Protein AF-0000000071056595 (afdb_homodimer)

Nearest PDB structures (foldseek):
  1dkg-assembly1_A  TM=8.509E-01  e=8.293E-10  Escherichia coli
  1dkg-assembly1_B  TM=6.984E-01  e=3.468E-10  Escherichia coli
  3a6m-assembly1_B  TM=5.299E-01  e=4.338E-08  Thermus thermophilus HB8
  6xky-assembly1_A  TM=9.061E-01  e=3.633E+00  Caulobacter vibrioides NA1000
  1dkg-assembly1_A  TM=8.505E-01  e=7.200E-10  Escherichia coli

InterPro domains:
  IPR000740 GrpE nucleotide exchange factor [MF_01151] (3-174)
  IPR000740 GrpE nucleotide exchange factor [PF01025] (18-172)
  IPR000740 GrpE nucleotide exchange factor [PR00773] (48-64)
  IPR000740 GrpE nucleotide exchange factor [PR00773] (76-91)
  IPR000740 GrpE nucleotide exchange factor [PR00773] (125-140)
  IPR000740 GrpE nucleotide exchange factor [PR00773] (153-172)
  IPR000740 GrpE nucleotide exchange factor [PS01071] (128-172)
  IPR000740 GrpE nucleotide exchange factor [PTHR21237] (12-172)
  IPR000740 GrpE nucleotide exchange factor [cd00446] (41-172)
  IPR009012 GrpE nucleotide exchange factor, head [G3DSA:2.30.22.10] (118-173)
  IPR009012 GrpE nucleotide exchange factor, head [SSF51064] (126-173)
  IPR013805 GrpE nucleotide exchange factor, coiled-coil [G3DSA:3.90.20.20] (3-117)
  IPR013805 GrpE nucleotide exchange factor, coiled-coil [SSF58014] (31-119)

Solvent-accessible surface area (backbone atoms only — not comparable to full-atom values): 19774 Å² total; per-residue (Å²): 131,88,75,85,82,80,80,76,79,80,78,80,78,77,78,78,76,74,76,74,76,74,71,72,72,67,70,74,76,73,48,73,49,54,53,28,43,49,49,19,50,52,24,40,51,50,24,54,49,37,49,50,50,37,53,49,50,51,52,51,44,51,51,50,50,52,52,49,62,70,52,24,43,52,67,50,47,64,46,37,46,61,35,54,51,50,50,53,53,57,68,68,49,83,87,62,53,69,69,55,48,52,52,54,48,51,38,49,50,41,43,50,48,31,40,41,76,66,44,32,41,73,54,81,68,74,56,67,40,81,88,50,34,40,75,79,44,76,39,78,44,49,98,90,37,54,66,49,26,53,74,43,78,81,36,86,15,34,25,45,77,91,41,78,74,40,56,18,33,27,29,28,20,76,137,83,80,79,80,77,80,78,78,78,76,79,77,78,76,75,76,72,77,74,74,74,72,71,71,67,69,73,75,72,48,73,48,54,54,29,44,51,50,20,51,50,24,41,51,51,24,55,49,38,48,52,50,34,52,49,51,51,52,51,44,52,52,50,51,52,52,50,62,68,52,25,42,50,67,49,48,64,47,38,48,61,34,55,52,51,50,55,54,56,69,67,49,85,87,63,51,69,70,56,49,51,52,52,50,52,38,50,51,40,46,51,49,31,38,41,76,66,44,31,42,72,53,82,69,74,55,67,39,82,88,49,35,41,78,79,44,77,40,81,44,48,98,89,37,54,65,48,27,54,74,44,76,81,36,86,14,34,25,46,77,90,43,77,74,39,55,17,34,27,27,27,20,74

Organism: NCBI:txid439219

Radius of gyration: 43.9 Å; Cα contacts (8 Å, |Δi|>4): 407; chains: 2; bounding box: 127×115×110 Å

Foldseek 3Di:
DDDDPPPPPPPPPPPPPPPPPPPPPVPPDQDPVRVVVVVVVVVVVVVVVVVVVVVVVVVVVVVVVVVCQLCVCLVVVLVCQVVLLVLVVVLVDPPDDPVVNVVSVVVSVVVQVVCVVSQKDWDDQQFADPVQEDEPEEDEADPVADFRHFPAWNGIWMARVPGTSGHTYTYTYD/DPPPPPPPPPPPPPPPPPPPPPPPPVPPPDDPVRVVVVVVVVVVVVVVVVVVVVVVVVVVVVVVVVVCQLCVCLVVVLVCQVVLLVLVVVLVDPPDDPVVNVVSVVVSVVVQVVCVVSQKDWDDQQFADPVAEDEPEEDEADPVADFRHFPAWNGIWMARVPGTSGHTYTYTYD

pLDDT: mean 84.03, std 21.4, range [24.47, 98.62]

Sequence (348 aa):
MSEDIKNEEVVEEVEVTEEAVEETSETPEKSDLDLANERAEEFENKYLRAHAEMQNIQRRANEERQTLQRYRSQDLAKKILPSLDNLERALAVEGLTDDVKKGIEMVQESLIQALKEEGIEEVPVENFDHNLHMAVQTLPADDEHPADSIAQVFQKGYKLHERLLRPAMVVVYNMSEDIKNEEVVEEVEVTEEAVEETSETPEKSDLDLANERAEEFENKYLRAHAEMQNIQRRANEERQTLQRYRSQDLAKKILPSLDNLERALAVEGLTDDVKKGIEMVQESLIQALKEEGIEEVPVENFDHNLHMAVQTLPADDEHPADSIAQVFQKGYKLHERLLRPAMVVVYN

Structure (mmCIF, N/CA/C/O backbone):
data_AF-0000000071056595-model_v1
#
loop_
_entity.id
_entity.type
_entity.pdbx_description
1 polymer 'Protein GrpE'
#
loop_
_atom_site.group_PDB
_atom_site.id
_atom_site.type_symbol
_atom_site.label_atom_id
_atom_site.label_alt_id
_atom_site.label_comp_id
_atom_site.label_asym_id
_atom_site.label_entity_id
_atom_site.label_seq_id
_atom_site.pdbx_PDB_ins_code
_atom_site.Cartn_x
_atom_site.Cartn_y
_atom_site.Cartn_z
_atom_site.occupancy
_atom_site.B_iso_or_equiv
_atom_site.auth_seq_id
_atom_site.auth_comp_id
_atom_site.auth_asym_id
_atom_site.auth_atom_id
_atom_site.pdbx_PDB_model_num
ATOM 1 N N . MET A 1 1 ? 58.312 37.031 86.188 1 24.47 1 MET A N 1
ATOM 2 C CA . MET A 1 1 ? 57.719 38.312 86.625 1 24.47 1 MET A CA 1
ATOM 3 C C . MET A 1 1 ? 56.938 38.969 85.5 1 24.47 1 MET A C 1
ATOM 5 O O . MET A 1 1 ? 57.031 38.531 84.312 1 24.47 1 MET A O 1
ATOM 9 N N . SER A 1 2 ? 57.156 40.25 85.188 1 30.28 2 SER A N 1
ATOM 10 C CA . SER A 1 2 ? 56.219 41.344 85 1 30.28 2 SER A CA 1
ATOM 11 C C . SER A 1 2 ? 55.812 41.5 83.5 1 30.28 2 SER A C 1
ATOM 13 O O . SER A 1 2 ? 56.438 42.312 82.812 1 30.28 2 SER A O 1
ATOM 15 N N . GLU A 1 3 ? 55.719 40.438 82.688 1 33.09 3 GLU A N 1
ATOM 16 C CA . GLU A 1 3 ? 55.594 40.75 81.25 1 33.09 3 GLU A CA 1
ATOM 17 C C . GLU A 1 3 ? 54.469 41.75 81 1 33.09 3 GLU A C 1
ATOM 19 O O . GLU A 1 3 ? 53.594 41.938 81.875 1 33.09 3 GLU A O 1
ATOM 24 N N . ASP A 1 4 ? 54.25 42.219 79.688 1 32.5 4 ASP A N 1
ATOM 25 C CA . ASP A 1 4 ? 53.781 43.25 78.812 1 32.5 4 ASP A CA 1
ATOM 26 C C . ASP A 1 4 ? 52.281 43.281 78.75 1 32.5 4 ASP A C 1
ATOM 28 O O . ASP A 1 4 ? 51.625 42.312 78.375 1 32.5 4 ASP A O 1
ATOM 32 N N . ILE A 1 5 ? 51.594 44.188 79.625 1 33.72 5 ILE A N 1
ATOM 33 C CA . ILE A 1 5 ? 50.188 44.469 79.75 1 33.72 5 ILE A CA 1
ATOM 34 C C . ILE A 1 5 ? 49.594 44.969 78.438 1 33.72 5 ILE A C 1
ATOM 36 O O . ILE A 1 5 ? 50.062 46 77.938 1 33.72 5 ILE A O 1
ATOM 40 N N . LYS A 1 6 ? 48.906 44.125 77.625 1 33.72 6 LYS A N 1
ATOM 41 C CA . LYS A 1 6 ? 48.156 44.25 76.375 1 33.72 6 LYS A CA 1
ATOM 42 C C . LYS A 1 6 ? 47.031 45.281 76.562 1 33.72 6 LYS A C 1
ATOM 44 O O . LYS A 1 6 ? 46.094 45.094 77.312 1 33.72 6 LYS A O 1
ATOM 49 N N . ASN A 1 7 ? 47.438 46.656 76.5 1 28.94 7 ASN A N 1
ATOM 50 C CA . ASN A 1 7 ? 46.406 47.688 76.625 1 28.94 7 ASN A CA 1
ATOM 51 C C . ASN A 1 7 ? 45.281 47.469 75.625 1 28.94 7 ASN A C 1
ATOM 53 O O . ASN A 1 7 ? 45.562 47.438 74.438 1 28.94 7 ASN A O 1
ATOM 57 N N . GLU A 1 8 ? 44.062 47.062 75.938 1 30.12 8 GLU A N 1
ATOM 58 C CA . GLU A 1 8 ? 42.75 46.75 75.375 1 30.12 8 GLU A CA 1
ATOM 59 C C . GLU A 1 8 ? 42.062 48.031 74.875 1 30.12 8 GLU A C 1
ATOM 61 O O . GLU A 1 8 ? 41.406 48.719 75.625 1 30.12 8 GLU A O 1
ATOM 66 N N . GLU A 1 9 ? 42.75 48.969 74.188 1 31.16 9 GLU A N 1
ATOM 67 C CA . GLU A 1 9 ? 41.938 50.156 73.938 1 31.16 9 GLU A CA 1
ATOM 68 C C . GLU A 1 9 ? 40.688 49.781 73.125 1 31.16 9 GLU A C 1
ATOM 70 O O . GLU A 1 9 ? 40.75 49.094 72.125 1 31.16 9 GLU A O 1
ATOM 75 N N . VAL A 1 10 ? 39.406 49.969 73.688 1 32.75 10 VAL A N 1
ATOM 76 C CA . VAL A 1 10 ? 38 49.844 73.312 1 32.75 10 VAL A CA 1
ATOM 77 C C . VAL A 1 10 ? 37.656 50.938 72.312 1 32.75 10 VAL A C 1
ATOM 79 O O . VAL A 1 10 ? 37.688 52.125 72.625 1 32.75 10 VAL A O 1
ATOM 82 N N . VAL A 1 11 ? 38.219 51 71.062 1 32.81 11 VAL A N 1
ATOM 83 C CA . VAL A 1 11 ? 37.75 51.969 70.062 1 32.81 11 VAL A CA 1
ATOM 84 C C . VAL A 1 11 ? 36.25 51.812 69.875 1 32.81 11 VAL A C 1
ATOM 86 O O . VAL A 1 11 ? 35.75 50.719 69.625 1 32.81 11 VAL A O 1
ATOM 89 N N . GLU A 1 12 ? 35.375 52.688 70.5 1 31.75 12 GLU A N 1
ATOM 90 C CA . GLU A 1 12 ? 33.938 52.906 70.312 1 31.75 12 GLU A CA 1
ATOM 91 C C . GLU A 1 12 ? 33.562 53.125 68.875 1 31.75 12 GLU A C 1
ATOM 93 O O . GLU A 1 12 ? 34.062 54.031 68.188 1 31.75 12 GLU A O 1
ATOM 98 N N . GLU A 1 13 ? 33.219 52.094 68.062 1 32.25 13 GLU A N 1
ATOM 99 C CA . GLU A 1 13 ? 32.688 52.094 66.688 1 32.25 13 GLU A CA 1
ATOM 100 C C . GLU A 1 13 ? 31.438 52.969 66.625 1 32.25 13 GLU A C 1
ATOM 102 O O . GLU A 1 13 ? 30.438 52.688 67.312 1 32.25 13 GLU A O 1
ATOM 107 N N . VAL A 1 14 ? 31.547 54.312 66.5 1 33.62 14 VAL A N 1
ATOM 108 C CA . VAL A 1 14 ? 30.422 55.188 66.188 1 33.62 14 VAL A CA 1
ATOM 109 C C . VAL A 1 14 ? 29.656 54.656 65 1 33.62 14 VAL A C 1
ATOM 111 O O . VAL A 1 14 ? 30.234 54.406 63.969 1 33.62 14 VAL A O 1
ATOM 114 N N . GLU A 1 15 ? 28.578 53.938 65.188 1 35.06 15 GLU A N 1
ATOM 115 C CA . GLU A 1 15 ? 27.578 53.469 64.188 1 35.06 15 GLU A CA 1
ATOM 116 C C . GLU A 1 15 ? 26.922 54.625 63.469 1 35.06 15 GLU A C 1
ATOM 118 O O . GLU A 1 15 ? 26.25 55.438 64.062 1 35.06 15 GLU A O 1
ATOM 123 N N . VAL A 1 16 ? 27.594 55.312 62.5 1 36.38 16 VAL A N 1
ATOM 124 C CA . VAL A 1 16 ? 26.938 56.25 61.594 1 36.38 16 VAL A CA 1
ATOM 125 C C . VAL A 1 16 ? 25.688 55.594 61 1 36.38 16 VAL A C 1
ATOM 127 O O . VAL A 1 16 ? 25.734 54.5 60.469 1 36.38 16 VAL A O 1
ATOM 130 N N . THR A 1 17 ? 24.531 55.75 61.625 1 34.53 17 THR A N 1
ATOM 131 C CA . THR A 1 17 ? 23.219 55.438 61.062 1 34.53 17 THR A CA 1
ATOM 132 C C . THR A 1 17 ? 23 56.156 59.75 1 34.53 17 THR A C 1
ATOM 134 O O . THR A 1 17 ? 22.953 57.406 59.688 1 34.53 17 THR A O 1
ATOM 137 N N . GLU A 1 18 ? 23.625 55.75 58.656 1 35.84 18 GLU A N 1
ATOM 138 C CA . GLU A 1 18 ? 23.266 56.25 57.312 1 35.84 18 GLU A CA 1
ATOM 139 C C . GLU A 1 18 ? 21.75 56.219 57.125 1 35.84 18 GLU A C 1
ATOM 141 O O . GLU A 1 18 ? 21.141 55.156 57.219 1 35.84 18 GLU A O 1
ATOM 146 N N . GLU A 1 19 ? 21.016 57.25 57.5 1 38.94 19 GLU A N 1
ATOM 147 C CA . GLU A 1 19 ? 19.625 57.406 57.094 1 38.94 19 GLU A CA 1
ATOM 148 C C . GLU A 1 19 ? 19.453 57.156 55.594 1 38.94 19 GLU A C 1
ATOM 150 O O . GLU A 1 19 ? 20.031 57.906 54.781 1 38.94 19 GLU A O 1
ATOM 155 N N . ALA A 1 20 ? 19.344 55.938 55.125 1 42.41 20 ALA A N 1
ATOM 156 C CA . ALA A 1 20 ? 18.938 55.594 53.781 1 42.41 20 ALA A CA 1
ATOM 157 C C . ALA A 1 20 ? 17.672 56.344 53.344 1 42.41 20 ALA A C 1
ATOM 159 O O . ALA A 1 20 ? 16.641 56.25 54 1 42.41 20 ALA A O 1
ATOM 160 N N . VAL A 1 21 ? 17.797 57.562 52.906 1 39.5 21 VAL A N 1
ATOM 161 C CA . VAL A 1 21 ? 16.703 58.125 52.125 1 39.5 21 VAL A CA 1
ATOM 162 C C . VAL A 1 21 ? 16.188 57.094 51.125 1 39.5 21 VAL A C 1
ATOM 164 O O . VAL A 1 21 ? 16.969 56.594 50.281 1 39.5 21 VAL A O 1
ATOM 167 N N . GLU A 1 22 ? 15.336 56.188 51.469 1 39.31 22 GLU A N 1
ATOM 168 C CA . GLU A 1 22 ? 14.578 55.375 50.5 1 39.31 22 GLU A CA 1
ATOM 169 C C . GLU A 1 22 ? 14.016 56.25 49.375 1 39.31 22 GLU A C 1
ATOM 171 O O . GLU A 1 22 ? 13.148 57.062 49.594 1 39.31 22 GLU A O 1
ATOM 176 N N . GLU A 1 23 ? 14.805 56.844 48.531 1 41.34 23 GLU A N 1
ATOM 177 C CA . GLU A 1 23 ? 14.188 57.312 47.281 1 41.34 23 GLU A CA 1
ATOM 178 C C . GLU A 1 23 ? 13.188 56.281 46.75 1 41.34 23 GLU A C 1
ATOM 180 O O . GLU A 1 23 ? 13.555 55.156 46.469 1 41.34 23 GLU A O 1
ATOM 185 N N . THR A 1 24 ? 12.031 56.188 47.344 1 42.56 24 THR A N 1
ATOM 186 C CA . THR A 1 24 ? 10.938 55.5 46.688 1 42.56 24 THR A CA 1
ATOM 187 C C . THR A 1 24 ? 10.938 55.781 45.188 1 42.56 24 THR A C 1
ATOM 189 O O . THR A 1 24 ? 10.664 56.906 44.781 1 42.56 24 THR A O 1
ATOM 192 N N . SER A 1 25 ? 11.945 55.5 44.5 1 46.03 25 SER A N 1
ATOM 193 C CA . SER A 1 25 ? 11.766 55.469 43.031 1 46.03 25 SER A CA 1
ATOM 194 C C . SER A 1 25 ? 10.367 55 42.656 1 46.03 25 SER A C 1
ATOM 196 O O . SER A 1 25 ? 10 53.844 42.938 1 46.03 25 SER A O 1
ATOM 198 N N . GLU A 1 26 ? 9.328 55.75 42.906 1 47.19 26 GLU A N 1
ATOM 199 C CA . GLU A 1 26 ? 7.992 55.469 42.375 1 47.19 26 GLU A CA 1
ATOM 200 C C . GLU A 1 26 ? 8.07 54.844 41 1 47.19 26 GLU A C 1
ATOM 202 O O . GLU A 1 26 ? 8.656 55.406 40.062 1 47.19 26 GLU A O 1
ATOM 207 N N . THR A 1 27 ? 8.328 53.656 40.906 1 55.19 27 THR A N 1
ATOM 208 C CA . THR A 1 27 ? 8.07 53 39.625 1 55.19 27 THR A CA 1
ATOM 209 C C . THR A 1 27 ? 6.93 53.688 38.875 1 55.19 27 THR A C 1
ATOM 211 O O . THR A 1 27 ? 5.832 53.844 39.406 1 55.19 27 THR A O 1
ATOM 214 N N . PRO A 1 28 ? 7.164 54.656 38.156 1 59.31 28 PRO A N 1
ATOM 215 C CA . PRO A 1 28 ? 6.066 55.375 37.5 1 59.31 28 PRO A CA 1
ATOM 216 C C . PRO A 1 28 ? 4.887 54.469 37.156 1 59.31 28 PRO A C 1
ATOM 218 O O . PRO A 1 28 ? 5.074 53.375 36.656 1 59.31 28 PRO A O 1
ATOM 221 N N . GLU A 1 29 ? 3.803 54.469 37.844 1 71.75 29 GLU A N 1
ATOM 222 C CA . GLU A 1 29 ? 2.541 53.812 37.531 1 71.75 29 GLU A CA 1
ATOM 223 C C . GLU A 1 29 ? 2.205 53.875 36.062 1 71.75 29 GLU A C 1
ATOM 225 O O . GLU A 1 29 ? 2.24 54.938 35.438 1 71.75 29 GLU A O 1
ATOM 230 N N . LYS A 1 30 ? 2.354 52.938 35.281 1 81.75 30 LYS A N 1
ATOM 231 C CA . LYS A 1 30 ? 2.084 52.875 33.844 1 81.75 30 LYS A CA 1
ATOM 232 C C . LYS A 1 30 ? 0.714 53.469 33.531 1 81.75 30 LYS A C 1
ATOM 234 O O . LYS A 1 30 ? -0.264 53.219 34.219 1 81.75 30 LYS A O 1
ATOM 239 N N . SER A 1 31 ? 0.761 54.406 32.656 1 89.12 31 SER A N 1
ATOM 240 C CA . SER A 1 31 ? -0.479 55.031 32.219 1 89.12 31 SER A CA 1
ATOM 241 C C . SER A 1 31 ? -1.398 54.031 31.547 1 89.12 31 SER A C 1
ATOM 243 O O . SER A 1 31 ? -0.956 52.938 31.156 1 89.12 31 SER A O 1
ATOM 245 N N . ASP A 1 32 ? -2.656 54.25 31.562 1 88.94 32 ASP A N 1
ATOM 246 C CA . ASP A 1 32 ? -3.617 53.406 30.844 1 88.94 32 ASP A CA 1
ATOM 247 C C . ASP A 1 32 ? -3.191 53.219 29.391 1 88.94 32 ASP A C 1
ATOM 249 O O . ASP A 1 32 ? -3.391 52.125 28.828 1 88.94 32 ASP A O 1
ATOM 253 N N . LEU A 1 33 ? -2.562 54.219 28.828 1 90.62 33 LEU A N 1
ATOM 254 C CA . LEU A 1 33 ? -2.078 54.125 27.453 1 90.62 33 LEU A CA 1
ATOM 255 C C . LEU A 1 33 ? -0.92 53.156 27.344 1 90.62 33 LEU A C 1
ATOM 257 O O . LEU A 1 33 ? -0.855 52.375 26.391 1 90.62 33 LEU A O 1
ATOM 261 N N . ASP A 1 34 ? -0.037 53.188 28.281 1 91.19 34 ASP A N 1
ATOM 262 C CA . ASP A 1 34 ? 1.099 52.281 28.281 1 91.19 34 ASP A CA 1
ATOM 263 C C . ASP A 1 34 ? 0.632 50.812 28.406 1 91.19 34 ASP A C 1
ATOM 265 O O . ASP A 1 34 ? 1.144 49.938 27.703 1 91.19 34 ASP A O 1
ATOM 269 N N . LEU A 1 35 ? -0.261 50.562 29.266 1 91.94 35 LEU A N 1
ATOM 270 C CA . LEU A 1 35 ? -0.796 49.219 29.484 1 91.94 35 LEU A CA 1
ATOM 271 C C . LEU A 1 35 ? -1.501 48.719 28.234 1 91.94 35 LEU A C 1
ATOM 273 O O . LEU A 1 35 ? -1.36 47.562 27.859 1 91.94 35 LEU A O 1
ATOM 277 N N . ALA A 1 36 ? -2.223 49.562 27.547 1 91.56 36 ALA A N 1
ATOM 278 C CA . ALA A 1 36 ? -2.928 49.188 26.312 1 9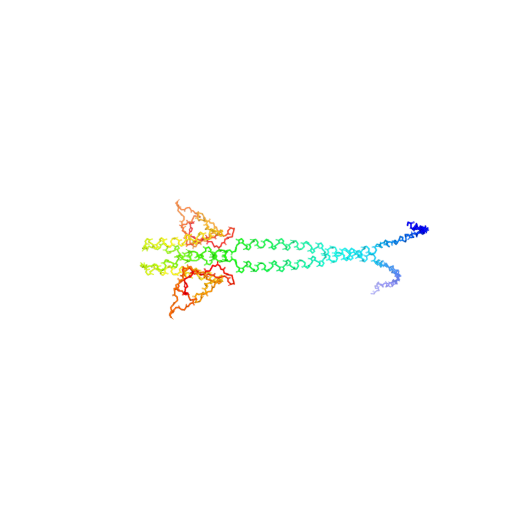1.56 36 ALA A CA 1
ATOM 279 C C . ALA A 1 36 ? -1.944 48.844 25.203 1 91.56 36 ALA A C 1
ATOM 281 O O . ALA A 1 36 ? -2.154 47.906 24.453 1 91.56 36 ALA A O 1
ATOM 282 N N . ASN A 1 37 ? -0.885 49.625 25.109 1 92.38 37 ASN A N 1
ATOM 283 C CA . ASN A 1 37 ? 0.139 49.375 24.094 1 92.38 37 ASN A CA 1
ATOM 284 C C . ASN A 1 37 ? 0.881 48.062 24.359 1 92.38 37 ASN A C 1
ATOM 286 O O . ASN A 1 37 ? 1.196 47.344 23.438 1 92.38 37 ASN A O 1
ATOM 290 N N . GLU A 1 38 ? 1.147 47.844 25.594 1 93.38 38 GLU A N 1
ATOM 291 C CA . GLU A 1 38 ? 1.794 46.562 25.969 1 93.38 38 GLU A CA 1
ATOM 292 C C . GLU A 1 38 ? 0.914 45.375 25.609 1 93.38 38 GLU A C 1
ATOM 294 O O . GLU A 1 38 ? 1.407 44.375 25.125 1 93.38 38 GLU A O 1
ATOM 299 N N . ARG A 1 39 ? -0.331 45.469 25.906 1 92.88 39 ARG A N 1
ATOM 300 C CA . ARG A 1 39 ? -1.277 44.406 25.578 1 92.88 39 ARG A CA 1
ATOM 301 C C . ARG A 1 39 ? -1.337 44.188 24.062 1 92.88 39 A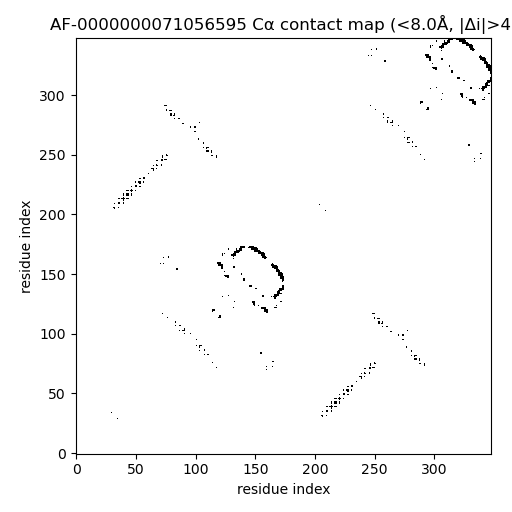RG A C 1
ATOM 303 O O . ARG A 1 39 ? -1.354 43.031 23.594 1 92.88 39 ARG A O 1
ATOM 310 N N . ALA A 1 40 ? -1.32 45.25 23.281 1 92.88 40 ALA A N 1
ATOM 311 C CA . ALA A 1 40 ? -1.343 45.188 21.828 1 92.88 40 ALA A CA 1
ATOM 312 C C . ALA A 1 40 ? -0.093 44.469 21.297 1 92.88 40 ALA A C 1
ATOM 314 O O . ALA A 1 40 ? -0.18 43.625 20.406 1 92.88 40 ALA A O 1
ATOM 315 N N . GLU A 1 41 ? 1.021 44.844 21.875 1 93.88 41 GLU A N 1
ATOM 316 C CA . GLU A 1 41 ? 2.285 44.25 21.469 1 93.88 41 GLU A CA 1
ATOM 317 C C . GLU A 1 41 ? 2.336 42.75 21.812 1 93.88 41 GLU A C 1
ATOM 319 O O . GLU A 1 41 ? 2.83 41.938 21.031 1 93.88 41 GLU A O 1
ATOM 324 N N . GLU A 1 42 ? 1.85 42.469 22.969 1 94.88 42 GLU A N 1
ATOM 325 C CA . GLU A 1 42 ? 1.817 41.062 23.406 1 94.88 42 GLU A CA 1
ATOM 326 C C . GLU A 1 42 ? 0.981 40.219 22.453 1 94.88 42 GLU A C 1
ATOM 328 O O . GLU A 1 42 ? 1.424 39.156 22.016 1 94.88 42 GLU A O 1
ATOM 333 N N . PHE A 1 43 ? -0.173 40.688 22.078 1 94 43 PHE A N 1
ATOM 334 C CA . PHE A 1 43 ? -1.062 39.938 21.219 1 94 43 PHE A CA 1
ATOM 335 C C . PHE A 1 43 ? -0.543 39.906 19.781 1 94 43 PHE A C 1
ATOM 337 O O . PHE A 1 43 ? -0.723 38.938 19.078 1 94 43 PHE A O 1
ATOM 344 N N . GLU A 1 44 ? 0.065 41 19.438 1 94.38 44 GLU A N 1
ATOM 345 C CA . GLU A 1 44 ? 0.705 41 18.125 1 94.38 44 GLU A CA 1
ATOM 346 C C . GLU A 1 44 ? 1.784 39.938 18.031 1 94.38 44 GLU A C 1
ATOM 348 O O . GLU A 1 44 ? 1.843 39.188 17.062 1 94.38 44 GLU A O 1
ATOM 353 N N . ASN A 1 45 ? 2.582 39.844 19.094 1 96 45 ASN A N 1
ATOM 354 C CA . ASN A 1 45 ? 3.629 38.812 19.141 1 96 45 ASN A CA 1
ATOM 355 C C . ASN A 1 45 ? 3.043 37.406 19.188 1 96 45 ASN A C 1
ATOM 357 O O . ASN A 1 45 ? 3.525 36.5 18.5 1 96 45 ASN A O 1
ATOM 361 N N . LYS A 1 46 ? 2.043 37.281 20 1 94.69 46 LYS A N 1
ATOM 362 C CA . LYS A 1 46 ? 1.365 36 20.078 1 94.69 46 LYS A CA 1
ATOM 363 C C . LYS A 1 46 ? 0.782 35.594 18.719 1 94.69 46 LYS A C 1
ATOM 365 O O . LYS A 1 46 ? 0.878 34.438 18.312 1 94.69 46 LYS A O 1
ATOM 370 N N . TYR A 1 47 ? 0.234 36.531 18.031 1 95.25 47 TYR A N 1
ATOM 371 C CA . TYR A 1 47 ? -0.347 36.312 16.719 1 95.25 47 TYR A CA 1
ATOM 372 C C . TYR A 1 47 ? 0.726 35.906 15.711 1 95.25 47 TYR A C 1
ATOM 374 O O . TYR A 1 47 ? 0.573 34.906 15 1 95.25 47 TYR A O 1
ATOM 382 N N . LEU A 1 48 ? 1.771 36.656 15.672 1 95.56 48 LEU A N 1
ATOM 383 C CA . LEU A 1 48 ? 2.85 36.375 14.734 1 95.56 48 LEU A CA 1
ATOM 384 C C . LEU A 1 48 ? 3.438 35 14.984 1 95.56 48 LEU A C 1
ATOM 386 O O . LEU A 1 48 ? 3.711 34.25 14.039 1 95.56 48 LEU A O 1
ATOM 390 N N . ARG A 1 49 ? 3.557 34.625 16.234 1 94.38 49 ARG A N 1
ATOM 391 C CA . ARG A 1 49 ? 4.059 33.312 16.578 1 94.38 49 ARG A CA 1
ATOM 392 C C . ARG A 1 49 ? 3.072 32.219 16.172 1 94.38 49 ARG A C 1
ATOM 394 O O . ARG A 1 49 ? 3.461 31.234 15.555 1 94.38 49 ARG A O 1
ATOM 401 N N . ALA A 1 50 ? 1.822 32.438 16.484 1 93.69 50 ALA A N 1
ATOM 402 C CA . ALA A 1 50 ? 0.787 31.469 16.109 1 93.69 50 ALA A CA 1
ATOM 403 C C . ALA A 1 50 ? 0.724 31.281 14.602 1 93.69 50 ALA A C 1
ATOM 405 O O . ALA A 1 50 ? 0.573 30.156 14.109 1 93.69 50 ALA A O 1
ATOM 406 N N . HIS A 1 51 ? 0.875 32.375 13.906 1 93.38 51 HIS A N 1
ATOM 407 C CA . HIS A 1 51 ? 0.837 32.344 12.445 1 93.38 51 HIS A CA 1
ATOM 408 C C . HIS A 1 51 ? 2.021 31.562 11.875 1 93.38 51 HIS A C 1
ATOM 410 O O . HIS A 1 51 ? 1.857 30.766 10.961 1 93.38 51 HIS A O 1
ATOM 416 N N . ALA A 1 52 ? 3.164 31.75 12.438 1 94.88 52 ALA A N 1
ATOM 417 C CA . ALA A 1 52 ? 4.355 31.016 12.023 1 94.88 52 ALA A CA 1
ATOM 418 C C . ALA A 1 52 ? 4.215 29.516 12.32 1 94.88 52 ALA A C 1
ATOM 420 O O . ALA A 1 52 ? 4.566 28.672 11.492 1 94.88 52 ALA A O 1
ATOM 421 N N . GLU A 1 53 ? 3.766 29.266 13.484 1 94.62 53 GLU A N 1
ATOM 422 C CA . GLU A 1 53 ? 3.551 27.875 13.875 1 94.62 53 GLU A CA 1
ATOM 423 C C . GLU A 1 53 ? 2.549 27.188 12.945 1 94.62 53 GLU A C 1
ATOM 425 O O . GLU A 1 53 ? 2.746 26.047 12.547 1 94.62 53 GLU A O 1
ATOM 430 N N . MET A 1 54 ? 1.514 27.922 12.625 1 94.75 54 MET A N 1
ATOM 431 C CA . MET A 1 54 ? 0.506 27.406 11.703 1 94.75 54 MET A CA 1
ATOM 432 C C . MET A 1 54 ? 1.13 27.062 10.359 1 94.75 54 MET A C 1
ATOM 434 O O . MET A 1 54 ? 0.857 26 9.797 1 94.75 54 MET A O 1
ATOM 438 N N . GLN A 1 55 ? 1.95 27.875 9.859 1 94.94 55 GLN A N 1
ATOM 439 C CA . GLN A 1 55 ? 2.617 27.625 8.586 1 94.94 55 GLN A CA 1
ATOM 440 C C . GLN A 1 55 ? 3.537 26.422 8.664 1 94.94 55 GLN A C 1
ATOM 442 O O . GLN A 1 55 ? 3.58 25.609 7.742 1 94.94 55 GLN A O 1
ATOM 447 N N . ASN A 1 56 ? 4.203 26.281 9.781 1 95.56 56 ASN A N 1
ATOM 448 C CA . ASN A 1 56 ? 5.086 25.141 10 1 95.56 56 ASN A CA 1
ATOM 449 C C . ASN A 1 56 ? 4.305 23.844 10.047 1 95.56 56 ASN A C 1
ATOM 451 O O . ASN A 1 56 ? 4.719 22.844 9.453 1 95.56 56 ASN A O 1
ATOM 455 N N . ILE A 1 57 ? 3.215 23.938 10.727 1 95.75 57 ILE A N 1
ATOM 456 C CA . ILE A 1 57 ? 2.367 22.75 10.859 1 95.75 57 ILE A CA 1
ATOM 457 C C . ILE A 1 57 ? 1.857 22.328 9.484 1 95.75 57 ILE A C 1
ATOM 459 O O . ILE A 1 57 ? 1.864 21.141 9.148 1 95.75 57 ILE A O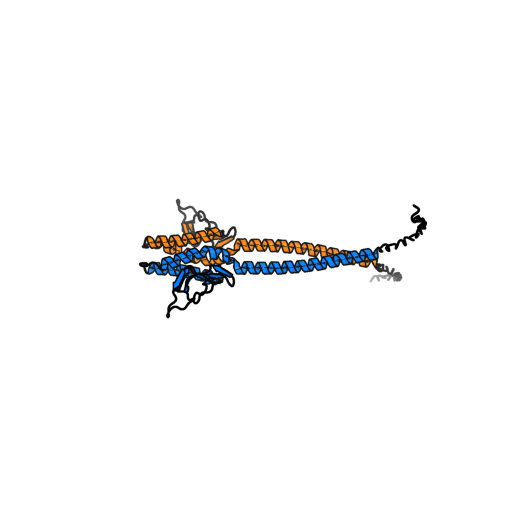 1
ATOM 463 N N . GLN A 1 58 ? 1.432 23.281 8.703 1 95.81 58 GLN A N 1
ATOM 464 C CA . GLN A 1 58 ? 0.933 23 7.363 1 95.81 58 GLN A CA 1
ATOM 465 C C . GLN A 1 58 ? 2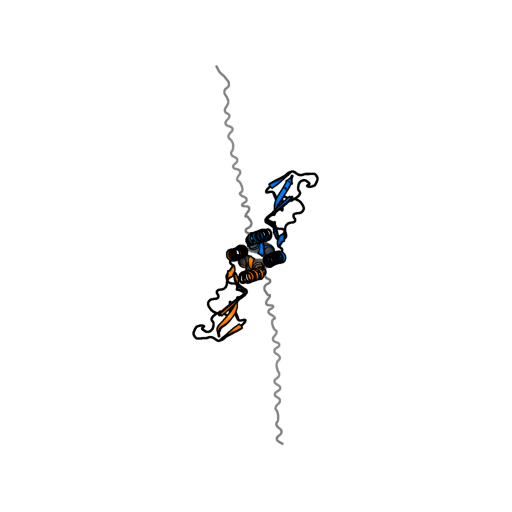.02 22.391 6.488 1 95.81 58 GLN A C 1
ATOM 467 O O . GLN A 1 58 ? 1.778 21.391 5.805 1 95.81 58 GLN A O 1
ATOM 472 N N . ARG A 1 59 ? 3.182 22.938 6.531 1 96.75 59 ARG A N 1
ATOM 473 C CA . ARG A 1 59 ? 4.305 22.438 5.746 1 96.75 59 ARG A CA 1
ATOM 474 C C . ARG A 1 59 ? 4.66 21.016 6.156 1 96.75 59 ARG A C 1
ATOM 476 O O . ARG A 1 59 ? 4.816 20.125 5.305 1 96.75 59 ARG A O 1
ATOM 483 N N . ARG A 1 60 ? 4.777 20.766 7.406 1 95.94 60 ARG A N 1
ATOM 484 C CA . ARG A 1 60 ? 5.121 19.438 7.922 1 95.94 60 ARG A CA 1
ATOM 485 C C . ARG A 1 60 ? 4.055 18.406 7.555 1 95.94 60 ARG A C 1
ATOM 487 O O . ARG A 1 60 ? 4.379 17.281 7.16 1 95.94 60 ARG A O 1
ATOM 494 N N . ALA A 1 61 ? 2.797 18.844 7.727 1 96 61 ALA A N 1
ATOM 495 C CA . ALA A 1 61 ? 1.693 17.938 7.387 1 96 61 ALA A CA 1
ATOM 496 C C . ALA A 1 61 ? 1.744 17.547 5.914 1 96 61 ALA A C 1
ATOM 498 O O . ALA A 1 61 ? 1.531 16.375 5.574 1 96 61 ALA A O 1
ATOM 499 N N . ASN A 1 62 ? 2.041 18.484 5.09 1 96.62 62 ASN A N 1
ATOM 500 C CA . ASN A 1 62 ? 2.125 18.219 3.656 1 96.62 62 ASN A CA 1
ATOM 501 C C . ASN A 1 62 ? 3.277 17.266 3.332 1 96.62 62 ASN A C 1
ATOM 503 O O . ASN A 1 62 ? 3.123 16.344 2.527 1 96.62 62 ASN A O 1
ATOM 507 N N . GLU A 1 63 ? 4.383 17.422 3.932 1 97 63 GLU A N 1
ATOM 508 C CA . GLU A 1 63 ? 5.543 16.562 3.721 1 97 63 GLU A CA 1
ATOM 509 C C . GLU A 1 63 ? 5.27 15.133 4.195 1 97 63 GLU A C 1
ATOM 511 O O . GLU A 1 63 ? 5.617 14.172 3.512 1 97 63 GLU A O 1
ATOM 516 N N . GLU A 1 64 ? 4.68 15.109 5.309 1 96.12 64 GLU A N 1
ATOM 517 C CA . GLU A 1 64 ? 4.34 13.797 5.855 1 96.12 64 GLU A CA 1
ATOM 518 C C . GLU A 1 64 ? 3.35 13.062 4.957 1 96.12 64 GLU A C 1
ATOM 520 O O . GLU A 1 64 ? 3.49 11.859 4.719 1 96.12 64 GLU A O 1
ATOM 525 N N . ARG A 1 65 ? 2.395 13.805 4.465 1 96 65 ARG A N 1
ATOM 526 C CA . ARG A 1 65 ? 1.414 13.219 3.553 1 96 65 ARG A CA 1
ATOM 527 C C . ARG A 1 65 ? 2.086 12.688 2.295 1 96 65 ARG A C 1
ATOM 529 O O . ARG A 1 65 ? 1.789 11.57 1.852 1 96 65 ARG A O 1
ATOM 536 N N . GLN A 1 66 ? 2.957 13.398 1.764 1 96.44 66 GLN A N 1
ATOM 537 C CA . GLN A 1 66 ? 3.662 12.992 0.554 1 96.44 66 GLN A CA 1
ATOM 538 C C . GLN A 1 66 ? 4.508 11.742 0.806 1 96.44 66 GLN A C 1
ATOM 540 O O . GLN A 1 66 ? 4.547 10.836 -0.028 1 96.44 66 GLN A O 1
ATOM 545 N N . THR A 1 67 ? 5.133 11.711 1.943 1 96.38 67 THR A N 1
ATOM 546 C CA . THR A 1 67 ? 5.965 10.562 2.295 1 96.38 67 THR A CA 1
ATOM 547 C C . THR A 1 67 ? 5.113 9.305 2.461 1 96.38 67 THR A C 1
ATOM 549 O O . THR A 1 67 ? 5.469 8.242 1.963 1 96.38 67 THR A O 1
ATOM 552 N N . LEU A 1 68 ? 3.98 9.461 3.1 1 96.5 68 LEU A N 1
ATOM 553 C CA . LEU A 1 68 ? 3.078 8.336 3.303 1 96.5 68 LEU A CA 1
ATOM 554 C C . LEU A 1 68 ? 2.572 7.797 1.969 1 96.5 68 LEU A C 1
ATOM 556 O O . LEU A 1 68 ? 2.475 6.582 1.78 1 96.5 68 LEU A O 1
ATOM 560 N N . GLN A 1 69 ? 2.312 8.68 1.071 1 96 69 GLN A N 1
ATOM 561 C CA . GLN A 1 69 ? 1.839 8.281 -0.251 1 96 69 GLN A CA 1
ATOM 562 C C . GLN A 1 69 ? 2.941 7.594 -1.047 1 96 69 GLN A C 1
ATOM 564 O O . GLN A 1 69 ? 2.705 6.562 -1.678 1 96 69 GLN A O 1
ATOM 569 N N . ARG A 1 70 ? 4.09 8.102 -0.955 1 95.94 70 ARG A N 1
ATOM 570 C CA . ARG A 1 70 ? 5.234 7.602 -1.705 1 95.94 70 ARG A CA 1
ATOM 571 C C . ARG A 1 70 ? 5.574 6.176 -1.289 1 95.94 70 ARG A C 1
ATOM 573 O O . ARG A 1 70 ? 5.961 5.352 -2.125 1 95.94 70 ARG A O 1
ATOM 580 N N . TYR A 1 71 ? 5.379 5.805 -0.019 1 97.19 71 TYR A N 1
ATOM 581 C CA . TYR A 1 71 ? 5.801 4.508 0.501 1 97.19 71 TYR A CA 1
ATOM 582 C C . TYR A 1 71 ? 4.598 3.684 0.946 1 97.19 71 TYR A C 1
ATOM 584 O O . TYR A 1 71 ? 4.727 2.785 1.782 1 97.19 71 TYR A O 1
ATOM 592 N N . ARG A 1 72 ? 3.455 4.062 0.408 1 96.75 72 ARG A N 1
ATOM 593 C CA . ARG A 1 72 ? 2.197 3.449 0.816 1 96.75 72 ARG A CA 1
ATOM 594 C C . ARG A 1 72 ? 2.227 1.939 0.597 1 96.75 72 ARG A C 1
ATOM 596 O O . ARG A 1 72 ? 1.661 1.181 1.387 1 96.75 72 ARG A O 1
ATOM 603 N N . SER A 1 73 ? 2.99 1.449 -0.35 1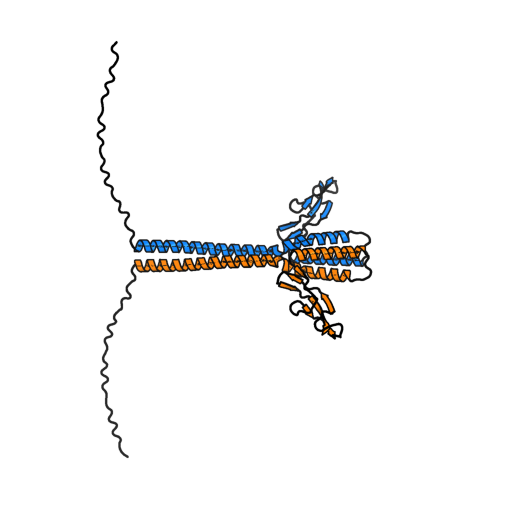 97.75 73 SER A N 1
ATOM 604 C CA . SER A 1 73 ? 2.945 0.045 -0.748 1 97.75 73 SER A CA 1
ATOM 605 C C . SER A 1 73 ? 3.961 -0.783 0.031 1 97.75 73 SER A C 1
ATOM 607 O O . SER A 1 73 ? 4.039 -2.002 -0.142 1 97.75 73 SER A O 1
ATOM 609 N N . GLN A 1 74 ? 4.684 -0.155 0.907 1 97.31 74 GLN A N 1
ATOM 610 C CA . GLN A 1 74 ? 5.816 -0.793 1.573 1 97.31 74 GLN A CA 1
ATOM 611 C C . GLN A 1 74 ? 5.363 -2.014 2.371 1 97.31 74 GLN A C 1
ATOM 613 O O . GLN A 1 74 ? 5.926 -3.102 2.221 1 97.31 74 GLN A O 1
ATOM 618 N N . ASP A 1 75 ? 4.344 -1.894 3.15 1 96.94 75 ASP A N 1
ATOM 619 C CA . ASP A 1 75 ? 3.93 -2.955 4.062 1 96.94 75 ASP A CA 1
ATOM 620 C C . ASP A 1 75 ? 3.371 -4.152 3.295 1 96.94 75 ASP A C 1
ATOM 622 O O . ASP A 1 75 ? 3.76 -5.293 3.547 1 96.94 75 ASP A O 1
ATOM 626 N N . LEU A 1 76 ? 2.543 -3.902 2.367 1 97.88 76 LEU A N 1
ATOM 627 C CA . LEU A 1 76 ? 1.982 -4.996 1.579 1 97.88 76 LEU A CA 1
ATOM 628 C C . LEU A 1 76 ? 3.061 -5.668 0.737 1 97.88 76 LEU A C 1
ATOM 630 O O . LEU A 1 76 ? 3.086 -6.895 0.618 1 97.88 76 LEU A O 1
ATOM 634 N N . ALA A 1 77 ? 3.914 -4.895 0.177 1 98.06 77 ALA A N 1
ATOM 635 C CA . ALA A 1 77 ? 5 -5.445 -0.63 1 98.06 77 ALA A CA 1
ATOM 636 C C . ALA A 1 77 ? 5.836 -6.438 0.177 1 98.06 77 ALA A C 1
ATOM 638 O O . ALA A 1 77 ? 6.121 -7.543 -0.288 1 98.06 77 ALA A O 1
ATOM 639 N N . LYS A 1 78 ? 6.168 -6.09 1.373 1 97.31 78 LYS A N 1
ATOM 640 C CA . LYS A 1 78 ? 6.973 -6.953 2.232 1 97.31 78 LYS A CA 1
ATOM 641 C C . LYS A 1 78 ? 6.273 -8.281 2.486 1 97.31 78 LYS A C 1
ATOM 643 O O . LYS A 1 78 ? 6.922 -9.328 2.557 1 97.31 78 LYS A O 1
ATOM 648 N N . LYS A 1 79 ? 5.008 -8.227 2.557 1 96.25 79 LYS A N 1
ATOM 649 C CA . LYS A 1 79 ? 4.23 -9.422 2.854 1 96.25 79 LYS A CA 1
ATOM 650 C C . LYS A 1 79 ? 4.047 -10.281 1.604 1 96.25 79 LYS A C 1
ATOM 652 O O . LYS A 1 79 ? 3.736 -11.469 1.702 1 96.25 79 LYS A O 1
ATOM 657 N N . ILE A 1 80 ? 4.25 -9.672 0.458 1 96.19 80 ILE A N 1
ATOM 658 C CA . ILE A 1 80 ? 4.066 -10.375 -0.807 1 96.19 80 ILE A CA 1
ATOM 659 C C . ILE A 1 80 ? 5.379 -11.031 -1.224 1 96.19 80 ILE A C 1
ATOM 661 O O . ILE A 1 80 ? 5.375 -12.055 -1.921 1 96.19 80 ILE A O 1
ATOM 665 N N . LEU A 1 81 ? 6.453 -10.539 -0.763 1 96.69 81 LEU A N 1
ATOM 666 C CA . LEU A 1 81 ? 7.773 -10.953 -1.221 1 96.69 81 LEU A CA 1
ATOM 667 C C . LEU A 1 81 ? 7.988 -12.445 -0.97 1 96.69 81 LEU A C 1
ATOM 669 O O . LEU A 1 81 ? 8.523 -13.148 -1.825 1 96.69 81 LEU A O 1
ATOM 673 N N . PRO A 1 82 ? 7.48 -13.008 0.128 1 93.75 82 PRO A N 1
ATOM 674 C CA . PRO A 1 82 ? 7.641 -14.445 0.331 1 93.75 82 PRO A CA 1
ATOM 675 C C . PRO A 1 82 ? 6.949 -15.273 -0.748 1 93.75 82 PRO A C 1
ATOM 677 O O . PRO A 1 82 ? 7.473 -16.312 -1.174 1 93.75 82 PRO A O 1
ATOM 680 N N . SER A 1 83 ? 5.836 -14.812 -1.179 1 93.12 83 SER A N 1
ATOM 681 C CA . SER A 1 83 ? 5.141 -15.508 -2.256 1 93.12 83 SER A CA 1
ATOM 682 C C . SER A 1 83 ? 5.949 -15.477 -3.547 1 93.12 83 SER A C 1
ATOM 684 O O . SER A 1 83 ? 6 -16.469 -4.281 1 93.12 83 SER A O 1
ATOM 686 N N . LEU A 1 84 ? 6.547 -14.383 -3.818 1 94 84 LEU A N 1
ATOM 687 C CA . LEU A 1 84 ? 7.402 -14.258 -4.996 1 94 84 LEU A CA 1
ATOM 688 C C . LEU A 1 84 ? 8.594 -15.203 -4.902 1 94 84 LEU A C 1
ATOM 690 O O . LEU A 1 84 ? 8.961 -15.844 -5.887 1 94 84 LEU A O 1
ATOM 694 N N . ASP A 1 85 ? 9.094 -15.328 -3.74 1 93.38 85 ASP A N 1
ATOM 695 C CA . ASP A 1 85 ? 10.203 -16.25 -3.52 1 93.38 85 ASP A CA 1
ATOM 696 C C . ASP A 1 85 ? 9.781 -17.688 -3.799 1 93.38 85 ASP A C 1
ATOM 698 O O . ASP A 1 85 ? 10.523 -18.453 -4.426 1 93.38 85 ASP A O 1
ATOM 702 N N . ASN A 1 86 ? 8.648 -17.969 -3.332 1 88.69 86 ASN A N 1
ATOM 703 C CA . ASN A 1 86 ? 8.141 -19.328 -3.527 1 88.69 86 ASN A CA 1
ATOM 704 C C . ASN A 1 86 ? 7.902 -19.625 -5.004 1 88.69 86 ASN A C 1
ATOM 706 O O . ASN A 1 86 ? 8.18 -20.734 -5.469 1 88.69 86 ASN A O 1
ATOM 710 N N . LEU A 1 87 ? 7.441 -18.672 -5.719 1 90.62 87 LEU A N 1
ATOM 711 C CA . LEU A 1 87 ? 7.246 -18.844 -7.156 1 90.62 87 LEU A CA 1
ATOM 712 C C . LEU A 1 87 ? 8.578 -19.062 -7.859 1 90.62 87 LEU A C 1
ATOM 714 O O . LEU A 1 87 ? 8.672 -19.906 -8.758 1 90.62 87 LEU A O 1
ATOM 718 N N . GLU A 1 88 ? 9.531 -18.375 -7.453 1 91 88 GLU A N 1
ATOM 719 C CA . GLU A 1 88 ? 10.859 -18.547 -8.039 1 91 88 GLU A CA 1
ATOM 720 C C . GLU A 1 88 ? 11.422 -19.938 -7.758 1 91 88 GLU A C 1
ATOM 722 O O . GLU A 1 88 ? 12 -20.562 -8.641 1 91 88 GLU A O 1
ATOM 727 N N . ARG A 1 89 ? 11.18 -20.375 -6.598 1 86.75 89 ARG A N 1
ATOM 728 C CA . ARG A 1 89 ? 11.633 -21.703 -6.223 1 86.75 89 ARG A CA 1
ATOM 729 C C . ARG A 1 89 ? 10.891 -22.781 -7.012 1 86.75 89 ARG A C 1
ATOM 731 O O . ARG A 1 89 ? 11.484 -23.781 -7.422 1 86.75 89 ARG A O 1
ATOM 738 N N . ALA A 1 90 ? 9.633 -22.531 -7.184 1 84.62 90 ALA A N 1
ATOM 739 C CA . ALA A 1 90 ? 8.82 -23.469 -7.949 1 84.62 90 ALA A CA 1
ATOM 740 C C . ALA A 1 90 ? 9.305 -23.562 -9.398 1 84.62 90 ALA A C 1
ATOM 742 O O . ALA A 1 90 ? 9.328 -24.641 -9.984 1 84.62 90 ALA A O 1
ATOM 743 N N . LEU A 1 91 ? 9.734 -22.453 -9.938 1 88.31 91 LEU A N 1
ATOM 744 C CA . LEU A 1 91 ? 10.18 -22.406 -11.32 1 88.31 91 LEU A CA 1
ATOM 745 C C . LEU A 1 91 ? 11.539 -23.078 -11.484 1 88.31 91 LEU A C 1
ATOM 747 O O . LEU A 1 91 ? 11.898 -23.5 -12.586 1 88.31 91 LEU A O 1
ATOM 751 N N . ALA A 1 92 ? 12.188 -23.234 -10.398 1 84.69 92 ALA A N 1
ATOM 752 C CA . ALA A 1 92 ? 13.516 -23.844 -10.43 1 84.69 92 ALA A CA 1
ATOM 753 C C . ALA A 1 92 ? 13.445 -25.359 -10.32 1 84.69 92 ALA A C 1
ATOM 755 O O . ALA A 1 92 ? 14.438 -26.047 -10.547 1 84.69 92 ALA A O 1
ATOM 756 N N . VAL A 1 93 ? 12.227 -25.859 -10.016 1 79.69 93 VAL A N 1
ATOM 757 C CA . VAL A 1 93 ? 12.039 -27.297 -9.875 1 79.69 93 VAL A CA 1
ATOM 758 C C . VAL A 1 93 ? 12.062 -27.969 -11.25 1 79.69 93 VAL A C 1
ATOM 760 O O . VAL A 1 93 ? 11.445 -27.469 -12.195 1 79.69 93 VAL A O 1
ATOM 763 N N . GLU A 1 94 ? 12.75 -29.047 -11.359 1 78.56 94 GLU A N 1
ATOM 764 C CA . GLU A 1 94 ? 12.828 -29.797 -12.609 1 78.56 94 GLU A CA 1
ATOM 765 C C . GLU A 1 94 ? 11.617 -30.703 -12.789 1 78.56 94 GLU A C 1
ATOM 767 O O . GLU A 1 94 ? 11.039 -31.188 -11.805 1 78.56 94 GLU A O 1
ATOM 772 N N . GLY A 1 95 ? 11.102 -30.891 -14.141 1 76.88 95 GLY A N 1
ATOM 773 C CA . GLY A 1 95 ? 10.062 -31.859 -14.445 1 76.88 95 GLY A CA 1
ATOM 774 C C . GLY A 1 95 ? 8.68 -31.25 -14.57 1 76.88 95 GLY A C 1
ATOM 775 O O . GLY A 1 95 ? 7.676 -31.953 -14.609 1 76.88 95 GLY A O 1
ATOM 776 N N . LEU A 1 96 ? 8.758 -29.953 -14.43 1 76.38 96 LEU A N 1
ATOM 777 C CA . LEU A 1 96 ? 7.469 -29.312 -14.656 1 76.38 96 LEU A CA 1
ATOM 778 C C . LEU A 1 96 ? 7.055 -29.422 -16.109 1 76.38 96 LEU A C 1
ATOM 780 O O . LEU A 1 96 ? 7.895 -29.344 -17.016 1 76.38 96 LEU A O 1
ATOM 784 N N . THR A 1 97 ? 5.754 -29.641 -16.281 1 81.06 97 THR A N 1
ATOM 785 C CA . THR A 1 97 ? 5.273 -29.578 -17.656 1 81.06 97 THR A CA 1
ATOM 786 C C . THR A 1 97 ? 5.383 -28.156 -18.203 1 81.06 97 THR A C 1
ATOM 788 O O . THR A 1 97 ? 5.363 -27.188 -17.438 1 81.06 97 THR A O 1
ATOM 791 N N . ASP A 1 98 ? 5.5 -28.031 -19.453 1 83.94 98 ASP A N 1
ATOM 792 C CA . ASP A 1 98 ? 5.66 -26.734 -20.094 1 83.94 98 ASP A CA 1
ATOM 793 C C . ASP A 1 98 ? 4.488 -25.812 -19.766 1 83.94 98 ASP A C 1
ATOM 795 O O . ASP A 1 98 ? 4.676 -24.609 -19.531 1 83.94 98 ASP A O 1
ATOM 799 N N . ASP A 1 99 ? 3.395 -26.297 -19.781 1 80.19 99 ASP A N 1
ATOM 800 C CA . ASP A 1 99 ? 2.195 -25.516 -19.516 1 80.19 99 ASP A CA 1
ATOM 801 C C . ASP A 1 99 ? 2.189 -24.969 -18.094 1 80.19 99 ASP A C 1
ATOM 803 O O . ASP A 1 99 ? 1.826 -23.812 -17.875 1 80.19 99 ASP A O 1
ATOM 807 N N . VAL A 1 100 ? 2.641 -25.766 -17.203 1 78.75 100 VAL A N 1
ATOM 808 C CA . VAL A 1 100 ? 2.674 -25.359 -15.805 1 78.75 100 VAL A CA 1
ATOM 809 C C . VAL A 1 100 ? 3.75 -24.297 -15.594 1 78.75 100 VAL A C 1
ATOM 811 O O . VAL A 1 100 ? 3.521 -23.297 -14.906 1 78.75 100 VAL A O 1
ATOM 814 N N . LYS A 1 101 ? 4.82 -24.547 -16.188 1 84.94 101 LYS A N 1
ATOM 815 C CA . LYS A 1 101 ? 5.922 -23.594 -16.078 1 84.94 101 LYS A CA 1
ATOM 816 C C . LYS A 1 101 ? 5.516 -22.219 -16.609 1 84.94 101 LYS A C 1
ATOM 818 O O . LYS A 1 101 ? 5.773 -21.203 -15.977 1 84.94 101 LYS A O 1
ATOM 823 N N . LYS A 1 102 ? 4.91 -22.266 -17.672 1 86.44 102 LYS A N 1
ATOM 824 C CA . LYS A 1 102 ? 4.457 -21.016 -18.297 1 86.44 102 LYS A CA 1
ATOM 825 C C . LYS A 1 102 ? 3.432 -20.312 -17.406 1 86.44 102 LYS A C 1
ATOM 827 O O . LYS A 1 102 ? 3.455 -19.078 -17.281 1 86.44 102 LYS A O 1
ATOM 832 N N . GLY A 1 103 ? 2.576 -21.016 -16.812 1 83.44 103 GLY A N 1
ATOM 833 C CA . GLY A 1 103 ? 1.591 -20.453 -15.906 1 83.44 103 GLY A CA 1
ATOM 834 C C . GLY A 1 103 ? 2.211 -19.766 -14.703 1 83.44 103 GLY A C 1
ATOM 835 O O . GLY A 1 103 ? 1.833 -18.641 -14.352 1 83.44 103 GLY A O 1
ATOM 836 N N . ILE A 1 104 ? 3.16 -20.484 -14.148 1 85.25 104 ILE A N 1
ATOM 837 C CA . ILE A 1 104 ? 3.84 -19.938 -12.977 1 85.25 104 ILE A CA 1
ATOM 838 C C . ILE A 1 104 ? 4.621 -18.688 -13.359 1 85.25 104 ILE A C 1
ATOM 840 O O . ILE A 1 104 ? 4.633 -17.703 -12.625 1 85.25 104 ILE A O 1
ATOM 844 N N . GLU A 1 105 ? 5.227 -18.734 -14.469 1 91.38 105 GLU A N 1
ATOM 845 C CA . GLU A 1 105 ? 5.988 -17.594 -14.969 1 91.38 105 GLU A CA 1
ATOM 846 C C . GLU A 1 105 ? 5.086 -16.375 -15.188 1 91.38 105 GLU A C 1
ATOM 848 O O . GLU A 1 105 ? 5.457 -15.258 -14.836 1 91.38 105 GLU A O 1
ATOM 853 N N . MET A 1 106 ? 3.98 -16.609 -15.711 1 88.88 106 MET A N 1
ATOM 854 C CA . MET A 1 106 ? 3.035 -15.523 -15.969 1 88.88 106 MET A CA 1
ATOM 855 C C . MET A 1 106 ? 2.605 -14.859 -14.664 1 88.88 106 MET A C 1
ATOM 857 O O . MET A 1 106 ? 2.52 -13.633 -14.594 1 88.88 106 MET A O 1
ATOM 861 N N . VAL A 1 107 ? 2.355 -15.656 -13.648 1 89.88 107 VAL A N 1
ATOM 862 C CA . VAL A 1 107 ? 1.957 -15.125 -12.352 1 89.88 107 VAL A CA 1
ATOM 863 C C . VAL A 1 107 ? 3.104 -14.312 -11.75 1 89.88 107 VAL A C 1
ATOM 865 O O . VAL A 1 107 ? 2.895 -13.211 -11.25 1 89.88 107 VAL A O 1
ATOM 868 N N . GLN A 1 108 ? 4.246 -14.867 -11.812 1 92.94 108 GLN A N 1
ATOM 869 C CA . GLN A 1 108 ? 5.426 -14.195 -11.289 1 92.94 108 GLN A CA 1
ATOM 870 C C . GLN A 1 108 ? 5.641 -12.852 -11.969 1 92.94 108 GLN A C 1
ATOM 872 O O . GLN A 1 108 ? 5.848 -11.836 -11.305 1 92.94 108 GLN A O 1
ATOM 877 N N . GLU A 1 109 ? 5.547 -12.883 -13.25 1 94.69 109 GLU A N 1
ATOM 878 C CA . GLU A 1 109 ? 5.746 -11.664 -14.031 1 94.69 109 GLU A CA 1
ATOM 879 C C . GLU A 1 109 ? 4.68 -10.617 -13.703 1 94.69 109 GLU A C 1
ATOM 881 O O . GLU A 1 109 ? 4.98 -9.422 -13.609 1 94.69 109 GLU A O 1
ATOM 886 N N . SER A 1 110 ? 3.512 -11.109 -13.562 1 94.31 110 SER A N 1
ATOM 887 C CA . SER A 1 110 ? 2.416 -10.203 -13.234 1 94.31 110 SER A CA 1
ATOM 888 C C . SER A 1 110 ? 2.629 -9.555 -11.875 1 94.31 110 SER A C 1
ATOM 890 O O . SER A 1 110 ? 2.4 -8.352 -11.719 1 94.31 110 SER A O 1
ATOM 892 N N . LEU A 1 111 ? 3.035 -10.289 -10.922 1 95.5 111 LEU A N 1
ATOM 893 C CA . LEU A 1 111 ? 3.307 -9.766 -9.586 1 95.5 111 LEU A CA 1
ATOM 894 C C . LEU A 1 111 ? 4.461 -8.773 -9.617 1 95.5 111 LEU A C 1
ATOM 896 O O . LEU A 1 111 ? 4.387 -7.711 -8.992 1 95.5 111 LEU A O 1
ATOM 900 N N . ILE A 1 112 ? 5.477 -9.117 -10.367 1 96.56 112 ILE A N 1
ATOM 901 C CA . ILE A 1 112 ? 6.637 -8.242 -10.484 1 96.56 112 ILE A CA 1
ATOM 902 C C . ILE A 1 112 ? 6.227 -6.922 -11.141 1 96.56 112 ILE A C 1
ATOM 904 O O . ILE A 1 112 ? 6.652 -5.848 -10.711 1 96.56 112 ILE A O 1
ATOM 908 N N . GLN A 1 113 ? 5.426 -7.055 -12.102 1 96.75 113 GLN A N 1
ATOM 909 C CA . GLN A 1 113 ? 4.941 -5.859 -12.781 1 96.75 113 GLN A CA 1
ATOM 910 C C . GLN A 1 113 ? 4.121 -4.98 -11.844 1 96.75 113 GLN A C 1
ATOM 912 O O . GLN A 1 113 ? 4.258 -3.756 -11.859 1 96.75 113 GLN A O 1
ATOM 917 N N . ALA A 1 114 ? 3.273 -5.613 -11.055 1 96.5 114 ALA A N 1
ATOM 918 C CA . ALA A 1 114 ? 2.482 -4.875 -10.07 1 96.5 114 ALA A CA 1
ATOM 919 C C . ALA A 1 114 ? 3.385 -4.125 -9.094 1 96.5 114 ALA A C 1
ATOM 921 O O . ALA A 1 114 ? 3.145 -2.955 -8.797 1 96.5 114 ALA A O 1
ATOM 922 N N . LEU A 1 115 ? 4.391 -4.793 -8.641 1 97.62 115 LEU A N 1
ATOM 923 C CA . LEU A 1 115 ? 5.344 -4.172 -7.727 1 97.62 115 LEU A CA 1
ATOM 924 C C . LEU A 1 115 ? 6.074 -3.02 -8.406 1 97.62 115 LEU A C 1
ATOM 926 O O . LEU A 1 115 ? 6.219 -1.942 -7.824 1 97.62 115 LEU A O 1
ATOM 930 N N . LYS A 1 116 ? 6.43 -3.219 -9.633 1 97.62 116 LYS A N 1
ATOM 931 C CA . LYS A 1 116 ? 7.156 -2.205 -10.391 1 97.62 116 LYS A CA 1
ATOM 932 C C . LYS A 1 116 ? 6.305 -0.956 -10.602 1 97.62 116 LYS A C 1
ATOM 934 O O . LYS A 1 116 ? 6.805 0.167 -10.492 1 97.62 116 LYS A O 1
ATOM 939 N N . GLU A 1 117 ? 5.09 -1.135 -10.852 1 96.81 117 GLU A N 1
ATOM 940 C CA . GLU A 1 117 ? 4.176 -0.02 -11.07 1 96.81 117 GLU A CA 1
ATOM 941 C C . GLU A 1 117 ? 4.016 0.821 -9.812 1 96.81 117 GLU A C 1
ATOM 943 O O . GLU A 1 117 ? 3.65 1.996 -9.883 1 96.81 117 GLU A O 1
ATOM 948 N N . GLU A 1 118 ? 4.324 0.182 -8.68 1 97.12 118 GLU A N 1
ATOM 949 C CA . GLU A 1 118 ? 4.238 0.908 -7.418 1 97.12 118 GLU A CA 1
ATOM 950 C C . GLU A 1 118 ? 5.605 1.432 -6.988 1 97.12 118 GLU A C 1
ATOM 952 O O . GLU A 1 118 ? 5.762 1.934 -5.875 1 97.12 118 GLU A O 1
ATOM 957 N N . GLY A 1 119 ? 6.586 1.264 -7.824 1 97.38 119 GLY A N 1
ATOM 958 C CA . GLY A 1 119 ? 7.906 1.81 -7.566 1 97.38 119 GLY A CA 1
ATOM 959 C C . GLY A 1 119 ? 8.828 0.83 -6.867 1 97.38 119 GLY A C 1
ATOM 960 O O . GLY A 1 119 ? 9.891 1.217 -6.363 1 97.38 119 GLY A O 1
ATOM 961 N N . ILE A 1 120 ? 8.398 -0.404 -6.801 1 98.12 120 ILE A N 1
ATOM 962 C CA . ILE A 1 120 ? 9.219 -1.43 -6.16 1 98.12 120 ILE A CA 1
ATOM 963 C C . ILE A 1 120 ? 10.055 -2.148 -7.215 1 98.12 120 ILE A C 1
ATOM 965 O O . ILE A 1 120 ? 9.523 -2.664 -8.195 1 98.12 120 ILE A O 1
ATOM 969 N N . GLU A 1 121 ? 11.344 -2.219 -6.957 1 97.19 121 GLU A N 1
ATOM 970 C CA . GLU A 1 121 ? 12.25 -2.818 -7.934 1 97.19 121 GLU A CA 1
ATOM 971 C C . GLU A 1 121 ? 13.25 -3.758 -7.262 1 97.19 121 GLU A C 1
ATOM 973 O O . GLU A 1 121 ? 13.602 -3.566 -6.094 1 97.19 121 GLU A O 1
ATOM 978 N N . GLU A 1 122 ? 13.672 -4.699 -8.062 1 96.88 122 GLU A N 1
ATOM 979 C CA . GLU A 1 122 ? 14.695 -5.621 -7.574 1 96.88 122 GLU A CA 1
ATOM 980 C C . GLU A 1 122 ? 16.031 -4.918 -7.402 1 96.88 122 GLU A C 1
ATOM 982 O O . GLU A 1 122 ? 16.422 -4.098 -8.234 1 96.88 122 GLU A O 1
ATOM 987 N N . VAL A 1 123 ? 16.75 -5.23 -6.328 1 97.06 123 VAL A N 1
ATOM 988 C CA . VAL A 1 123 ? 18.062 -4.656 -6.098 1 97.06 123 VAL A CA 1
ATOM 989 C C . VAL A 1 123 ? 19.062 -5.266 -7.078 1 97.06 123 VAL A C 1
ATOM 991 O O . VAL A 1 123 ? 19.016 -6.465 -7.359 1 97.06 123 VAL A O 1
ATOM 994 N N . PRO A 1 124 ? 19.969 -4.5 -7.594 1 95.31 124 PRO A N 1
ATOM 995 C CA . PRO A 1 124 ? 20.984 -5.039 -8.492 1 95.31 124 PRO A CA 1
ATOM 996 C C . PRO A 1 124 ? 21.906 -6.047 -7.809 1 95.31 124 PRO A C 1
ATOM 998 O O . PRO A 1 124 ? 22.203 -5.906 -6.621 1 95.31 124 PRO A O 1
ATOM 1001 N N . VAL A 1 125 ? 22.328 -7.047 -8.578 1 93.38 125 VAL A N 1
ATOM 1002 C CA . VAL A 1 125 ? 23.125 -8.109 -7.969 1 93.38 125 VAL A CA 1
ATOM 1003 C C . VAL A 1 125 ? 24.422 -8.312 -8.75 1 93.38 125 VAL A C 1
ATOM 1005 O O . VAL A 1 125 ? 24.953 -9.422 -8.797 1 93.38 125 VAL A O 1
ATOM 1008 N N . GLU A 1 126 ? 24.906 -7.355 -9.391 1 87.56 126 GLU A N 1
ATOM 1009 C CA . GLU A 1 126 ? 26.156 -7.484 -10.141 1 87.56 126 GLU A CA 1
ATOM 1010 C C . GLU A 1 126 ? 27.359 -7.559 -9.211 1 87.56 126 GLU A C 1
ATOM 1012 O O . GLU A 1 126 ? 28.188 -8.453 -9.336 1 87.56 126 GLU A O 1
ATOM 1017 N N . ASN A 1 127 ? 27.438 -6.566 -8.242 1 91.44 127 ASN A N 1
ATOM 1018 C CA . ASN A 1 127 ? 28.484 -6.523 -7.215 1 91.44 127 ASN A CA 1
ATOM 1019 C C . ASN A 1 127 ? 27.875 -6.457 -5.812 1 91.44 127 ASN A C 1
ATOM 1021 O O . ASN A 1 127 ? 26.797 -5.902 -5.621 1 91.44 127 ASN A O 1
ATOM 1025 N N . PHE A 1 128 ? 28.703 -7 -4.938 1 95.31 128 PHE A N 1
ATOM 1026 C CA . PHE A 1 128 ? 28.234 -7.027 -3.557 1 95.31 128 PHE A CA 1
ATOM 1027 C C . PHE A 1 128 ? 28.234 -5.625 -2.959 1 95.31 128 PHE A C 1
ATOM 1029 O O . PHE A 1 128 ? 29.203 -4.883 -3.092 1 95.31 128 PHE A O 1
ATOM 1036 N N . ASP A 1 129 ? 27.156 -5.277 -2.471 1 95.75 129 ASP A N 1
ATOM 1037 C CA . ASP A 1 129 ? 26.969 -4.027 -1.734 1 95.75 129 ASP A CA 1
ATOM 1038 C C . ASP A 1 129 ? 26.344 -4.285 -0.365 1 95.75 129 ASP A C 1
ATOM 1040 O O . ASP A 1 129 ? 25.203 -4.738 -0.272 1 95.75 129 ASP A O 1
ATOM 1044 N N . HIS A 1 130 ? 27 -3.879 0.688 1 94.69 130 HIS A N 1
ATOM 1045 C CA . HIS A 1 130 ? 26.578 -4.168 2.055 1 94.69 130 HIS A CA 1
ATOM 1046 C C . HIS A 1 130 ? 25.266 -3.479 2.393 1 94.69 130 HIS A C 1
ATOM 1048 O O . HIS A 1 130 ? 24.594 -3.857 3.35 1 94.69 130 HIS A O 1
ATOM 1054 N N . ASN A 1 131 ? 24.922 -2.475 1.658 1 95.94 131 ASN A N 1
ATOM 1055 C CA . ASN A 1 131 ? 23.688 -1.748 1.914 1 95.94 131 ASN A CA 1
ATOM 1056 C C . ASN A 1 131 ? 22.484 -2.428 1.251 1 95.94 131 ASN A C 1
ATOM 1058 O O . ASN A 1 131 ? 21.344 -2.184 1.63 1 95.94 131 ASN A O 1
ATOM 1062 N N . LEU A 1 132 ? 22.766 -3.258 0.271 1 97 132 LEU A N 1
ATOM 1063 C CA . LEU A 1 132 ? 21.688 -3.822 -0.541 1 97 132 LEU A CA 1
ATOM 1064 C C . LEU A 1 132 ? 21.656 -5.344 -0.414 1 97 132 LEU A C 1
ATOM 1066 O O . LEU A 1 132 ? 20.656 -5.977 -0.761 1 97 132 LEU A O 1
ATOM 1070 N N . HIS A 1 133 ? 22.781 -5.863 0.119 1 97.75 133 HIS A N 1
ATOM 1071 C CA . HIS A 1 133 ? 22.906 -7.316 0.123 1 97.75 133 HIS A CA 1
ATOM 1072 C C . HIS A 1 133 ? 23.297 -7.832 1.505 1 97.75 133 HIS A C 1
ATOM 1074 O O . HIS A 1 133 ? 23.906 -7.109 2.289 1 97.75 133 HIS A O 1
ATOM 1080 N N . MET A 1 134 ? 22.859 -8.977 1.791 1 97.19 134 MET A N 1
ATOM 1081 C CA . MET A 1 134 ? 23.281 -9.727 2.973 1 97.19 134 MET A CA 1
ATOM 1082 C C . MET A 1 134 ? 24.016 -11 2.574 1 97.19 134 MET A C 1
ATOM 1084 O O . MET A 1 134 ? 23.453 -11.875 1.92 1 97.19 134 MET A O 1
ATOM 1088 N N . ALA A 1 135 ? 25.234 -11.133 2.98 1 96.19 135 ALA A N 1
ATOM 1089 C CA . ALA A 1 135 ? 26.031 -12.32 2.656 1 96.19 135 ALA A CA 1
ATOM 1090 C C . ALA A 1 135 ? 25.703 -13.469 3.602 1 96.19 135 ALA A C 1
ATOM 1092 O O . ALA A 1 135 ? 25.969 -13.391 4.805 1 96.19 135 ALA A O 1
ATOM 1093 N N . VAL A 1 136 ? 25.219 -14.5 3.139 1 95.75 136 VAL A N 1
ATOM 1094 C CA . VAL A 1 136 ? 24.812 -15.633 3.975 1 95.75 136 VAL A CA 1
ATOM 1095 C C . VAL A 1 136 ? 25.922 -16.688 3.965 1 95.75 136 VAL A C 1
ATOM 1097 O O . VAL A 1 136 ? 26.031 -17.484 4.906 1 95.75 136 VAL A O 1
ATOM 1100 N N . GLN A 1 137 ? 26.656 -16.75 2.84 1 94.62 137 GLN A N 1
ATOM 1101 C CA . GLN A 1 137 ? 27.766 -17.688 2.674 1 94.62 137 GLN A CA 1
ATOM 1102 C C . GLN A 1 137 ? 28.875 -17.062 1.816 1 94.62 137 GLN A C 1
ATOM 1104 O O . GLN A 1 137 ? 28.609 -16.188 0.99 1 94.62 137 GLN A O 1
ATOM 1109 N N . THR A 1 138 ? 30.109 -17.531 2.02 1 94.06 138 THR A N 1
ATOM 1110 C CA . THR A 1 138 ? 31.25 -17.047 1.231 1 94.06 138 THR A CA 1
ATOM 1111 C C . THR A 1 138 ? 31.969 -18.219 0.567 1 94.06 138 THR A C 1
ATOM 1113 O O . THR A 1 138 ? 32.094 -19.297 1.153 1 94.06 138 THR A O 1
ATOM 1116 N N . LEU A 1 139 ? 32.25 -17.953 -0.662 1 94.19 139 LEU A N 1
ATOM 1117 C CA . LEU A 1 139 ? 33.062 -18.906 -1.411 1 94.19 139 LEU A CA 1
ATOM 1118 C C . LEU A 1 139 ? 34.469 -18.328 -1.69 1 94.19 139 LEU A C 1
ATOM 1120 O O . LEU A 1 139 ? 34.625 -17.109 -1.819 1 94.19 139 LEU A O 1
ATOM 1124 N N . PRO A 1 140 ? 35.406 -19.25 -1.696 1 93 140 PRO A N 1
ATOM 1125 C CA . PRO A 1 140 ? 36.75 -18.719 -2.008 1 93 140 PRO A CA 1
ATOM 1126 C C . PRO A 1 140 ? 36.844 -18.125 -3.412 1 93 140 PRO A C 1
ATOM 1128 O O . PRO A 1 140 ? 36.312 -18.703 -4.367 1 93 140 PRO A O 1
ATOM 1131 N N . ALA A 1 141 ? 37.469 -16.922 -3.543 1 89.69 141 ALA A N 1
ATOM 1132 C CA . ALA A 1 141 ? 37.656 -16.266 -4.832 1 89.69 141 ALA A CA 1
ATOM 1133 C C . ALA A 1 141 ? 38.719 -16.969 -5.656 1 89.69 141 ALA A C 1
ATOM 1135 O O . ALA A 1 141 ? 39.625 -17.594 -5.102 1 89.69 141 ALA A O 1
ATOM 1136 N N . ASP A 1 142 ? 38.469 -17.109 -6.941 1 88.44 142 ASP A N 1
ATOM 1137 C CA . ASP A 1 142 ? 39.5 -17.625 -7.844 1 88.44 142 ASP A CA 1
ATOM 1138 C C . ASP A 1 142 ? 39.688 -16.703 -9.039 1 88.44 142 ASP A C 1
ATOM 1140 O O . ASP A 1 142 ? 39.188 -15.57 -9.047 1 88.44 142 ASP A O 1
ATOM 1144 N N . ASP A 1 143 ? 40.531 -17 -9.977 1 87.94 143 ASP A N 1
ATOM 1145 C CA . ASP A 1 143 ? 40.906 -16.141 -11.102 1 87.94 143 ASP A CA 1
ATOM 1146 C C . ASP A 1 143 ? 39.688 -15.742 -11.906 1 87.94 143 ASP A C 1
ATOM 1148 O O . ASP A 1 143 ? 39.625 -14.641 -12.453 1 87.94 143 ASP A O 1
ATOM 1152 N N . GLU A 1 144 ? 38.594 -16.484 -11.906 1 90.75 144 GLU A N 1
ATOM 1153 C CA . GLU A 1 144 ? 37.406 -16.25 -12.703 1 90.75 144 GLU A CA 1
ATOM 1154 C C . GLU A 1 144 ? 36.312 -15.586 -11.859 1 90.75 144 GLU A C 1
ATOM 1156 O O . GLU A 1 144 ? 35.375 -15.016 -12.406 1 90.75 144 GLU A O 1
ATOM 1161 N N . HIS A 1 145 ? 36.594 -15.656 -10.539 1 88.25 145 HIS A N 1
ATOM 1162 C CA . HIS A 1 145 ? 35.594 -15.117 -9.609 1 88.25 145 HIS A CA 1
ATOM 1163 C C . HIS A 1 145 ? 36.219 -14.156 -8.617 1 88.25 145 HIS A C 1
ATOM 1165 O O . HIS A 1 145 ? 36.656 -14.562 -7.527 1 88.25 145 HIS A O 1
ATOM 1171 N N . PRO A 1 146 ? 36.188 -12.867 -9.039 1 87.69 146 PRO A N 1
ATOM 1172 C CA . PRO A 1 146 ? 36.844 -11.891 -8.188 1 87.69 146 PRO A CA 1
ATOM 1173 C C . PRO A 1 146 ? 36.188 -11.734 -6.824 1 87.69 146 PRO A C 1
ATOM 1175 O O . PRO A 1 146 ? 35 -12.031 -6.676 1 87.69 146 PRO A O 1
ATOM 1178 N N . ALA A 1 147 ? 36.906 -11.211 -5.934 1 88.06 147 ALA A N 1
ATOM 1179 C CA . ALA A 1 147 ? 36.406 -10.922 -4.594 1 88.06 147 ALA A CA 1
ATOM 1180 C C . ALA A 1 147 ? 35.25 -9.906 -4.641 1 88.06 147 ALA A C 1
ATOM 1182 O O . ALA A 1 147 ? 35.25 -8.992 -5.473 1 88.06 147 ALA A O 1
ATOM 1183 N N . ASP A 1 148 ? 34.281 -10.164 -3.875 1 88.81 148 ASP A N 1
ATOM 1184 C CA . ASP A 1 148 ? 33.156 -9.266 -3.688 1 88.81 148 ASP A CA 1
ATOM 1185 C C . ASP A 1 148 ? 32.156 -9.375 -4.852 1 88.81 148 ASP A C 1
ATOM 1187 O O . ASP A 1 148 ? 31.359 -8.469 -5.082 1 88.81 148 ASP A O 1
ATOM 1191 N N . SER A 1 149 ? 32.312 -10.406 -5.578 1 92.12 149 SER A N 1
ATOM 1192 C CA . SER A 1 149 ? 31.297 -10.695 -6.594 1 92.12 149 SER A CA 1
ATOM 1193 C C . SER A 1 149 ? 30.25 -11.672 -6.074 1 92.12 149 SER A C 1
ATOM 1195 O O . SER A 1 149 ? 30.516 -12.445 -5.148 1 92.12 149 SER A O 1
ATOM 1197 N N . ILE A 1 150 ? 29.125 -11.578 -6.605 1 94.81 150 ILE A N 1
ATOM 1198 C CA . ILE A 1 150 ? 28.031 -12.406 -6.125 1 94.81 150 ILE A CA 1
ATOM 1199 C C . ILE A 1 150 ? 28.016 -13.734 -6.875 1 94.81 150 ILE A C 1
ATOM 1201 O O . ILE A 1 150 ? 27.938 -13.758 -8.109 1 94.81 150 ILE A O 1
ATOM 1205 N N . ALA A 1 151 ? 28.109 -14.812 -6.164 1 93.69 151 ALA A N 1
ATOM 1206 C CA . ALA A 1 151 ? 28.156 -16.156 -6.742 1 93.69 151 ALA A CA 1
ATOM 1207 C C . ALA A 1 151 ? 26.734 -16.672 -7.027 1 93.69 151 ALA A C 1
ATOM 1209 O O . ALA A 1 151 ? 26.484 -17.25 -8.086 1 93.69 151 ALA A O 1
ATOM 1210 N N . GLN A 1 152 ? 25.875 -16.422 -6.07 1 94.19 152 GLN A N 1
ATOM 1211 C CA . GLN A 1 152 ? 24.5 -16.922 -6.164 1 94.19 152 GLN A CA 1
ATOM 1212 C C . GLN A 1 152 ? 23.547 -16.062 -5.336 1 94.19 152 GLN A C 1
ATOM 1214 O O . GLN A 1 152 ? 23.922 -15.594 -4.258 1 94.19 152 GLN A O 1
ATOM 1219 N N . VAL A 1 153 ? 22.375 -15.953 -5.887 1 95.5 153 VAL A N 1
ATOM 1220 C CA . VAL A 1 153 ? 21.328 -15.242 -5.156 1 95.5 153 VAL A CA 1
ATOM 1221 C C . VAL A 1 153 ? 20.344 -16.234 -4.555 1 95.5 153 VAL A C 1
ATOM 1223 O O . VAL A 1 153 ? 19.672 -16.984 -5.285 1 95.5 153 VAL A O 1
ATOM 1226 N N . PHE A 1 154 ? 20.219 -16.266 -3.229 1 93.25 154 PHE A N 1
ATOM 1227 C CA . PHE A 1 154 ? 19.281 -17.156 -2.539 1 93.25 154 PHE A CA 1
ATOM 1228 C C . PHE A 1 154 ? 17.891 -16.531 -2.473 1 93.25 154 PHE A C 1
ATOM 1230 O O . PHE A 1 154 ? 16.891 -17.219 -2.572 1 93.25 154 PHE A O 1
ATOM 1237 N N . GLN A 1 155 ? 17.906 -15.234 -2.219 1 95.25 155 GLN A N 1
ATOM 1238 C CA . GLN A 1 155 ? 16.688 -14.445 -2.135 1 95.25 155 GLN A CA 1
ATOM 1239 C C . GLN A 1 155 ? 16.891 -13.047 -2.715 1 95.25 155 GLN A C 1
ATOM 1241 O O . GLN A 1 155 ? 17.828 -12.336 -2.328 1 95.25 155 GLN A O 1
ATOM 1246 N N . LYS A 1 156 ? 16.016 -12.75 -3.633 1 96.81 156 LYS A N 1
ATOM 1247 C CA . LYS A 1 156 ? 16.125 -11.438 -4.258 1 96.81 156 LYS A CA 1
ATOM 1248 C C . LYS A 1 156 ? 15.773 -10.328 -3.273 1 96.81 156 LYS A C 1
ATOM 1250 O O . LYS A 1 156 ? 14.938 -10.523 -2.385 1 96.81 156 LYS A O 1
ATOM 1255 N N . GLY A 1 157 ? 16.438 -9.188 -3.428 1 97.88 157 GLY A N 1
ATOM 1256 C CA . GLY A 1 157 ? 16.125 -7.988 -2.664 1 97.88 157 GLY A CA 1
ATOM 1257 C C . GLY A 1 157 ? 15.297 -6.98 -3.441 1 97.88 157 GLY A C 1
ATOM 1258 O O . GLY A 1 157 ? 15.273 -7.012 -4.676 1 97.88 157 GLY A O 1
ATOM 1259 N N . TYR A 1 158 ? 14.625 -6.18 -2.668 1 98.62 158 TYR A N 1
ATOM 1260 C CA . TYR A 1 158 ? 13.758 -5.191 -3.303 1 98.62 158 TYR A CA 1
ATOM 1261 C C . TYR A 1 158 ? 13.875 -3.838 -2.607 1 98.62 158 TYR A C 1
ATOM 1263 O O . TYR A 1 158 ? 14.156 -3.773 -1.408 1 98.62 158 TYR A O 1
ATOM 1271 N N . LYS A 1 159 ? 13.664 -2.855 -3.379 1 98.19 159 LYS A N 1
ATOM 1272 C CA . LYS A 1 159 ? 13.633 -1.496 -2.85 1 98.19 159 LYS A CA 1
ATOM 1273 C C . LYS A 1 159 ? 12.43 -0.727 -3.385 1 98.19 159 LYS A C 1
ATOM 1275 O O . LYS A 1 159 ? 11.93 -1.022 -4.473 1 98.19 159 LYS A O 1
ATOM 1280 N N . LEU A 1 160 ? 11.945 0.14 -2.594 1 98.25 160 LEU A N 1
ATOM 1281 C CA . LEU A 1 160 ? 10.891 1.079 -2.971 1 98.25 160 LEU A CA 1
ATOM 1282 C C . LEU A 1 160 ? 11.43 2.504 -3.027 1 98.25 160 LEU A C 1
ATOM 1284 O O . LEU A 1 160 ? 11.664 3.127 -1.989 1 98.25 160 LEU A O 1
ATOM 1288 N N . HIS A 1 161 ? 11.633 2.986 -4.199 1 96.69 161 HIS A N 1
ATOM 1289 C CA . HIS A 1 161 ? 12.312 4.266 -4.379 1 96.69 161 HIS A CA 1
ATOM 1290 C C . HIS A 1 161 ? 13.672 4.262 -3.693 1 96.69 161 HIS A C 1
ATOM 1292 O O . HIS A 1 161 ? 14.547 3.461 -4.035 1 96.69 161 HIS A O 1
ATOM 1298 N N . GLU A 1 162 ? 13.789 5.016 -2.66 1 95.19 162 GLU A N 1
ATOM 1299 C CA . GLU A 1 162 ? 15.086 5.113 -2 1 95.19 162 GLU A CA 1
ATOM 1300 C C . GLU A 1 162 ? 15.148 4.23 -0.757 1 95.19 162 GLU A C 1
ATOM 1302 O O . GLU A 1 162 ? 16.203 4.078 -0.146 1 95.19 162 GLU A O 1
ATOM 1307 N N . ARG A 1 163 ? 14.125 3.594 -0.474 1 96.12 163 ARG A N 1
ATOM 1308 C CA . ARG A 1 163 ? 14.07 2.797 0.748 1 96.12 163 ARG A CA 1
ATOM 1309 C C . ARG A 1 163 ? 14.211 1.312 0.44 1 96.12 163 ARG A C 1
ATOM 1311 O O . ARG A 1 163 ? 13.562 0.794 -0.47 1 96.12 163 ARG A O 1
ATOM 1318 N N . LEU A 1 164 ? 15.109 0.724 1.223 1 97.81 164 LEU A N 1
ATOM 1319 C CA . LEU A 1 164 ? 15.297 -0.716 1.091 1 97.81 164 LEU A CA 1
ATOM 1320 C C . LEU A 1 164 ? 14.18 -1.479 1.799 1 97.81 164 LEU A C 1
ATOM 1322 O O . LEU A 1 164 ? 13.906 -1.236 2.977 1 97.81 164 LEU A O 1
ATOM 1326 N N . LEU A 1 165 ? 13.5 -2.336 1.098 1 97.88 165 LEU A N 1
ATOM 1327 C CA . LEU A 1 165 ? 12.461 -3.172 1.685 1 97.88 165 LEU A CA 1
ATOM 1328 C C . LEU A 1 165 ? 13.055 -4.434 2.299 1 97.88 165 LEU A C 1
ATOM 1330 O O . LEU A 1 165 ? 12.641 -4.859 3.379 1 97.88 165 LEU A O 1
ATOM 1334 N N . ARG A 1 166 ? 13.914 -5.039 1.563 1 97.25 166 ARG A N 1
ATOM 1335 C CA . ARG A 1 166 ? 14.609 -6.258 1.958 1 97.25 166 ARG A CA 1
ATOM 1336 C C . ARG A 1 166 ? 15.914 -6.426 1.182 1 97.25 166 ARG A C 1
ATOM 1338 O O . ARG A 1 166 ? 15.93 -6.297 -0.045 1 97.25 166 ARG A O 1
ATOM 1345 N N . PRO A 1 167 ? 16.969 -6.652 1.894 1 97.75 167 PRO A N 1
ATOM 1346 C CA . PRO A 1 167 ? 18.219 -6.914 1.164 1 97.75 167 PRO A CA 1
ATOM 1347 C C . PRO A 1 167 ? 18.188 -8.258 0.434 1 97.75 167 PRO A C 1
ATOM 1349 O O . PRO A 1 167 ? 17.422 -9.148 0.797 1 97.75 167 PRO A O 1
ATOM 1352 N N . ALA A 1 168 ? 18.984 -8.328 -0.623 1 98.12 168 ALA A N 1
ATOM 1353 C CA . ALA A 1 168 ? 19.156 -9.617 -1.291 1 98.12 168 ALA A CA 1
ATOM 1354 C C . ALA A 1 168 ? 20.078 -10.531 -0.484 1 98.12 168 ALA A C 1
ATOM 1356 O O . ALA A 1 168 ? 21.109 -10.102 0.035 1 98.12 168 ALA A O 1
ATOM 1357 N N . MET A 1 169 ? 19.625 -11.703 -0.269 1 97.19 169 MET A N 1
ATOM 1358 C CA . MET A 1 169 ? 20.484 -12.703 0.348 1 97.19 169 MET A CA 1
ATOM 1359 C C . MET A 1 169 ? 21.344 -13.414 -0.704 1 97.19 169 MET A C 1
ATOM 1361 O O . MET A 1 169 ? 20.797 -14.062 -1.603 1 97.19 169 MET A O 1
ATOM 1365 N N . VAL A 1 170 ? 22.703 -13.281 -0.483 1 97.25 170 VAL A N 1
ATOM 1366 C CA . VAL A 1 170 ? 23.562 -13.727 -1.575 1 97.25 170 VAL A CA 1
ATOM 1367 C C . VAL A 1 170 ? 24.75 -14.5 -1.014 1 97.25 170 VAL A C 1
ATOM 1369 O O . VAL A 1 170 ? 25.062 -14.406 0.178 1 97.25 170 VAL A O 1
ATOM 1372 N N . VAL A 1 171 ? 25.297 -15.328 -1.931 1 96.19 171 VAL A N 1
ATOM 1373 C CA . VAL A 1 171 ? 26.594 -15.945 -1.704 1 96.19 171 VAL A CA 1
ATOM 1374 C C . VAL A 1 171 ? 27.688 -15.133 -2.398 1 96.19 171 VAL A C 1
ATOM 1376 O O . VAL A 1 171 ? 27.547 -14.789 -3.576 1 96.19 171 VAL A O 1
ATOM 1379 N N . VAL A 1 172 ? 28.719 -14.836 -1.641 1 95.56 172 VAL A N 1
ATOM 1380 C CA . VAL A 1 172 ? 29.719 -13.93 -2.182 1 95.56 172 VAL A CA 1
ATOM 1381 C C . VAL A 1 172 ? 31.078 -14.648 -2.26 1 95.56 172 VAL A C 1
ATOM 1383 O O . VAL A 1 172 ? 31.375 -15.508 -1.428 1 95.56 172 VAL A O 1
ATOM 1386 N N . TYR A 1 173 ? 31.844 -14.258 -3.324 1 93.56 173 TYR A N 1
ATOM 1387 C CA . TYR A 1 173 ? 33.219 -14.695 -3.379 1 93.56 173 TYR A CA 1
ATOM 1388 C C . TYR A 1 173 ? 34.125 -13.797 -2.523 1 93.56 173 TYR A C 1
ATOM 1390 O O . TYR A 1 173 ? 33.938 -12.57 -2.498 1 93.56 173 TYR A O 1
ATOM 1398 N N . ASN A 1 174 ? 34.906 -14.391 -1.771 1 88.75 174 ASN A N 1
ATOM 1399 C CA . ASN A 1 174 ? 35.875 -13.648 -0.967 1 88.75 174 ASN A CA 1
ATOM 1400 C C . ASN A 1 174 ? 37.25 -14.289 -1.014 1 88.75 174 ASN A C 1
ATOM 1402 O O . ASN A 1 174 ? 37.375 -15.516 -1.113 1 88.75 174 ASN A O 1
ATOM 1406 N N . MET B 1 1 ? -71.062 78.062 -23.125 1 27.69 1 MET B N 1
ATOM 1407 C CA . MET B 1 1 ? -69.688 78.625 -23.312 1 27.69 1 MET B CA 1
ATOM 1408 C C . MET B 1 1 ? -69.188 79.312 -22.047 1 27.69 1 MET B C 1
ATOM 1410 O O . MET B 1 1 ? -69.125 80.5 -21.969 1 27.69 1 MET B O 1
ATOM 1414 N N . SER B 1 2 ? -69.688 78.688 -20.844 1 33.22 2 SER B N 1
ATOM 1415 C CA . SER B 1 2 ? -69.5 79.062 -19.453 1 33.22 2 SER B CA 1
ATOM 1416 C C . SER B 1 2 ? -68.062 79.125 -19.047 1 33.22 2 SER B C 1
ATOM 1418 O O . SER B 1 2 ? -67.312 78.125 -19.188 1 33.22 2 SER B O 1
ATOM 1420 N N . GLU B 1 3 ? -67.375 80.312 -19.156 1 32.47 3 GLU B N 1
ATOM 1421 C CA . GLU B 1 3 ? -66 80.75 -18.938 1 32.47 3 GLU B CA 1
ATOM 1422 C C . GLU B 1 3 ? -65.562 80.5 -17.5 1 32.47 3 GLU B C 1
ATOM 1424 O O . GLU B 1 3 ? -66.188 81 -16.562 1 32.47 3 GLU B O 1
ATOM 1429 N N . ASP B 1 4 ? -65.062 79.25 -17.156 1 31.86 4 ASP B N 1
ATOM 1430 C CA . ASP B 1 4 ? -64.5 78.75 -15.914 1 31.86 4 ASP B CA 1
ATOM 1431 C C . ASP B 1 4 ? -63.344 79.562 -15.438 1 31.86 4 ASP B C 1
ATOM 1433 O O . ASP B 1 4 ? -62.344 79.688 -16.156 1 31.86 4 ASP B O 1
ATOM 1437 N N . ILE B 1 5 ? -63.531 80.625 -14.609 1 35.31 5 ILE B N 1
ATOM 1438 C CA . ILE B 1 5 ? -62.594 81.562 -13.945 1 35.31 5 ILE B CA 1
ATOM 1439 C C . ILE B 1 5 ? -61.656 80.75 -13.047 1 35.31 5 ILE B C 1
ATOM 1441 O O . ILE B 1 5 ? -62.094 80.188 -12.039 1 35.31 5 ILE B O 1
ATOM 1445 N N . LYS B 1 6 ? -60.688 80 -13.586 1 32.41 6 LYS B N 1
ATOM 1446 C CA . LYS B 1 6 ? -59.688 79.312 -12.789 1 32.41 6 LYS B CA 1
ATOM 1447 C C . LYS B 1 6 ? -58.844 80.25 -11.953 1 32.41 6 LYS B C 1
ATOM 1449 O O . LYS B 1 6 ? -58.156 81.125 -12.5 1 32.41 6 LYS B O 1
ATOM 1454 N N . ASN B 1 7 ? -59.375 80.688 -10.727 1 29.88 7 ASN B N 1
ATOM 1455 C CA . ASN B 1 7 ? -58.625 81.438 -9.758 1 29.88 7 ASN B CA 1
ATOM 1456 C C . ASN B 1 7 ? -57.281 80.812 -9.445 1 29.88 7 ASN B C 1
ATOM 1458 O O . ASN B 1 7 ? -57.219 79.688 -8.977 1 29.88 7 ASN B O 1
ATOM 1462 N N . GLU B 1 8 ? -56.156 81.188 -10.117 1 29.72 8 GLU B N 1
ATOM 1463 C CA . GLU B 1 8 ? -54.75 80.812 -9.977 1 29.72 8 GLU B CA 1
ATOM 1464 C C . GLU B 1 8 ? -54.219 81.25 -8.617 1 29.72 8 GLU B C 1
ATOM 1466 O O . GLU B 1 8 ? -54.094 82.438 -8.336 1 29.72 8 GLU B O 1
ATOM 1471 N N . GLU B 1 9 ? -54.625 80.625 -7.484 1 30.17 9 GLU B N 1
ATOM 1472 C CA . GLU B 1 9 ? -54.062 80.938 -6.172 1 30.17 9 GLU B CA 1
ATOM 1473 C C . GLU B 1 9 ? -52.531 80.812 -6.188 1 30.17 9 GLU B C 1
ATOM 1475 O O . GLU B 1 9 ? -52 79.75 -6.543 1 30.17 9 GLU B O 1
ATOM 1480 N N . VAL B 1 10 ? -51.719 81.875 -6.387 1 32.78 10 VAL B N 1
ATOM 1481 C CA . VAL B 1 10 ? -50.281 82.062 -6.293 1 32.78 10 VAL B CA 1
ATOM 1482 C C . VAL B 1 10 ? -49.812 81.75 -4.867 1 32.78 10 VAL B C 1
ATOM 1484 O O . VAL B 1 10 ? -50.156 82.5 -3.934 1 32.78 10 VAL B O 1
ATOM 1487 N N . VAL B 1 11 ? -49.906 80.562 -4.316 1 31.62 11 VAL B N 1
ATOM 1488 C CA . VAL B 1 11 ? -49.312 80.25 -3.018 1 31.62 11 VAL B CA 1
ATOM 1489 C C . VAL B 1 11 ? -47.812 80.562 -3.066 1 31.62 11 VAL B C 1
ATOM 1491 O O . VAL B 1 11 ? -47.094 80.125 -3.973 1 31.62 11 VAL B O 1
ATOM 1494 N N . GLU B 1 12 ? -47.406 81.812 -2.641 1 31.27 12 GLU B N 1
ATOM 1495 C CA . GLU B 1 12 ? -46.031 82.25 -2.377 1 31.27 12 GLU B CA 1
ATOM 1496 C C . GLU B 1 12 ? -45.281 81.25 -1.492 1 31.27 12 GLU B C 1
ATOM 1498 O O . GLU B 1 12 ? -45.719 80.938 -0.377 1 31.27 12 GLU B O 1
ATOM 1503 N N . GLU B 1 13 ? -44.656 80.188 -2.014 1 32.03 13 GLU B N 1
ATOM 1504 C CA . GLU B 1 13 ? -43.781 79.25 -1.325 1 32.03 13 GLU B CA 1
ATOM 1505 C C . GLU B 1 13 ? -42.625 79.938 -0.614 1 32.03 13 GLU B C 1
ATOM 1507 O O . GLU B 1 13 ? -41.844 80.625 -1.255 1 32.03 13 GLU B O 1
ATOM 1512 N N . VAL B 1 14 ? -42.906 80.625 0.544 1 33.03 14 VAL B N 1
ATOM 1513 C CA . VAL B 1 14 ? -41.812 81.125 1.397 1 33.03 14 VAL B CA 1
ATOM 1514 C C . VAL B 1 14 ? -40.781 80 1.602 1 33.03 14 VAL B C 1
ATOM 1516 O O . VAL B 1 14 ? -41.094 78.875 1.996 1 33.03 14 VAL B O 1
ATOM 1519 N N . GLU B 1 15 ? -39.719 80 0.829 1 34.72 15 GLU B N 1
ATOM 1520 C CA . GLU B 1 15 ? -38.5 79.188 0.967 1 34.72 15 GLU B CA 1
ATOM 1521 C C . GLU B 1 15 ? -37.844 79.375 2.33 1 34.72 15 GLU B C 1
ATOM 1523 O O . GLU B 1 15 ? -37.406 80.5 2.643 1 34.72 15 GLU B O 1
ATOM 1528 N N . VAL B 1 16 ? -38.406 78.875 3.434 1 35.75 16 VAL B N 1
ATOM 1529 C CA . VAL B 1 16 ? -37.688 78.875 4.699 1 35.75 16 VAL B CA 1
ATOM 1530 C C . VAL B 1 16 ? -36.281 78.25 4.484 1 35.75 16 VAL B C 1
ATOM 1532 O O . VAL B 1 16 ? -36.156 77.188 3.902 1 35.75 16 VAL B O 1
ATOM 1535 N N . THR B 1 17 ? -35.312 79.062 4.152 1 34 17 THR B N 1
ATOM 1536 C CA . THR B 1 17 ? -33.906 78.625 4.207 1 34 17 THR B CA 1
ATOM 1537 C C . THR B 1 17 ? -33.562 78.062 5.574 1 34 17 THR B C 1
ATOM 1539 O O . THR B 1 17 ? -33.625 78.75 6.59 1 34 17 THR B O 1
ATOM 1542 N N . GLU B 1 18 ? -34 76.875 5.906 1 34.78 18 GLU B N 1
ATOM 1543 C CA . GLU B 1 18 ? -33.469 76.188 7.078 1 34.78 18 GLU B CA 1
ATOM 1544 C C . GLU B 1 18 ? -31.938 76.25 7.113 1 34.78 18 GLU B C 1
ATOM 1546 O O . GLU B 1 18 ? -31.281 75.75 6.18 1 34.78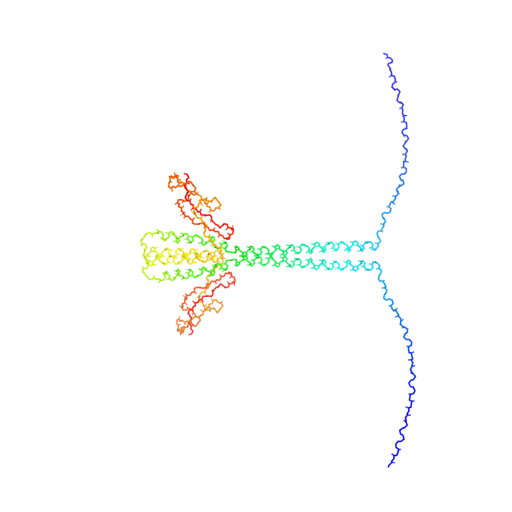 18 GLU B O 1
ATOM 1551 N N . GLU B 1 19 ? -31.359 77.25 7.656 1 38.25 19 GLU B N 1
ATOM 1552 C CA . GLU B 1 19 ? -29.938 77.25 8.008 1 38.25 19 GLU B CA 1
ATOM 1553 C C . GLU B 1 19 ? -29.578 75.938 8.727 1 38.25 19 GLU B C 1
ATOM 1555 O O . GLU B 1 19 ? -30.109 75.688 9.797 1 38.25 19 GLU B O 1
ATOM 1560 N N . ALA B 1 20 ? -29.328 74.875 8.023 1 41.38 20 ALA B N 1
ATOM 1561 C CA . ALA B 1 20 ? -28.734 73.688 8.562 1 41.38 20 ALA B CA 1
ATOM 1562 C C . ALA B 1 20 ? -27.5 74 9.406 1 41.38 20 ALA B C 1
ATOM 1564 O O . ALA B 1 20 ? -26.547 74.562 8.922 1 41.38 20 ALA B O 1
ATOM 1565 N N . VAL B 1 21 ? -27.688 74.375 10.633 1 39.16 21 VAL B N 1
ATOM 1566 C CA . VAL B 1 21 ? -26.562 74.25 11.555 1 39.16 21 VAL B CA 1
ATOM 1567 C C . VAL B 1 21 ? -25.875 72.938 11.367 1 39.16 21 VAL B C 1
ATOM 1569 O O . VAL B 1 21 ? -26.516 71.875 11.492 1 39.16 21 VAL B O 1
ATOM 1572 N N . GLU B 1 22 ? -25.031 72.75 10.406 1 38.72 22 GLU B N 1
ATOM 1573 C CA . GLU B 1 22 ? -24.109 71.562 10.375 1 38.72 22 GLU B CA 1
ATOM 1574 C C . GLU B 1 22 ? -23.516 71.312 11.75 1 38.72 22 GLU B C 1
ATOM 1576 O O . GLU B 1 22 ? -22.75 72.125 12.273 1 38.72 22 GLU B O 1
ATOM 1581 N N . GLU B 1 23 ? -24.266 70.938 12.734 1 40.72 23 GLU B N 1
ATOM 1582 C CA . GLU B 1 23 ? -23.578 70.312 13.867 1 40.72 23 GLU B CA 1
ATOM 1583 C C . GLU B 1 23 ? -22.438 69.438 13.398 1 40.72 23 GLU B C 1
ATOM 1585 O O . GLU B 1 23 ? -22.672 68.438 12.703 1 40.72 23 GLU B O 1
ATOM 1590 N N . THR B 1 24 ? -21.359 69.938 12.945 1 42.22 24 THR B N 1
ATOM 1591 C CA . THR B 1 24 ? -20.141 69.125 12.836 1 42.22 24 THR B CA 1
ATOM 1592 C C . THR B 1 24 ? -20.031 68.188 14 1 42.22 24 THR B C 1
ATOM 1594 O O . THR B 1 24 ? -19.844 68.562 15.148 1 42.22 24 THR B O 1
ATOM 1597 N N . SER B 1 25 ? -20.938 67.312 14.203 1 45.69 25 SER B N 1
ATOM 1598 C CA . SER B 1 25 ? -20.641 66.25 15.094 1 45.69 25 SER B CA 1
ATOM 1599 C C . SER B 1 25 ? -19.156 65.812 15.016 1 45.69 25 SER B C 1
ATOM 1601 O O . SER B 1 25 ? -18.688 65.375 13.969 1 45.69 25 SER B O 1
ATOM 1603 N N . GLU B 1 26 ? -18.234 66.625 15.469 1 46.94 26 GLU B N 1
ATOM 1604 C CA . GLU B 1 26 ? -16.844 66.25 15.625 1 46.94 26 GLU B CA 1
ATOM 1605 C C . GLU B 1 26 ? -16.719 64.75 16 1 46.94 26 GLU B C 1
ATOM 1607 O O . GLU B 1 26 ? -17.281 64.312 17 1 46.94 26 GLU B O 1
ATOM 1612 N N . THR B 1 27 ? -16.859 63.906 15.102 1 54.75 27 THR B N 1
ATOM 1613 C CA . THR B 1 27 ? -16.422 62.562 15.438 1 54.75 27 THR B CA 1
ATOM 1614 C C . THR B 1 27 ? -15.305 62.594 16.484 1 54.75 27 THR B C 1
ATOM 1616 O O . THR B 1 27 ? -14.273 63.25 16.281 1 54.75 27 THR B O 1
ATOM 1619 N N . PRO B 1 28 ? -15.594 62.594 17.672 1 59.38 28 PRO B N 1
ATOM 1620 C CA . PRO B 1 28 ? -14.539 62.719 18.672 1 59.38 28 PRO B CA 1
ATOM 1621 C C . PRO B 1 28 ? -13.234 62.062 18.25 1 59.38 28 PRO B C 1
ATOM 1623 O O . PRO B 1 28 ? -13.258 60.938 17.719 1 59.38 28 PRO B O 1
ATOM 1626 N N . GLU B 1 29 ? -12.211 62.719 17.859 1 71.94 29 GLU B N 1
ATOM 1627 C CA . GLU B 1 29 ? -10.859 62.25 17.594 1 71.94 29 GLU B CA 1
ATOM 1628 C C . GLU B 1 29 ? -10.445 61.156 18.594 1 71.94 29 GLU B C 1
ATOM 1630 O O . GLU B 1 29 ? -10.578 61.344 19.797 1 71.94 29 GLU B O 1
ATOM 1635 N N . LYS B 1 30 ? -10.438 59.969 18.328 1 81.88 30 LYS B N 1
ATOM 1636 C CA . LYS B 1 30 ? -10.062 58.875 19.219 1 81.88 30 LYS B CA 1
ATOM 1637 C C . LYS B 1 30 ? -8.758 59.156 19.953 1 81.88 30 LYS B C 1
ATOM 1639 O O . LYS B 1 30 ? -7.805 59.656 19.344 1 81.88 30 LYS B O 1
ATOM 1644 N N . SER B 1 31 ? -8.875 59.125 21.219 1 89.12 31 SER B N 1
ATOM 1645 C CA . SER B 1 31 ? -7.699 59.312 22.062 1 89.12 31 SER B CA 1
ATOM 1646 C C . SER B 1 31 ? -6.621 58.281 21.75 1 89.12 31 SER B C 1
ATOM 1648 O O . SER B 1 31 ? -6.898 57.25 21.141 1 89.12 31 SER B O 1
ATOM 1650 N N . ASP B 1 32 ? -5.418 58.562 21.984 1 88.81 32 ASP B N 1
ATOM 1651 C CA . ASP B 1 32 ? -4.32 57.625 21.859 1 88.81 32 ASP B CA 1
ATOM 1652 C C . ASP B 1 32 ? -4.629 56.312 22.594 1 88.81 32 ASP B C 1
ATOM 1654 O O . ASP B 1 32 ? -4.262 55.25 22.141 1 88.81 32 ASP B O 1
ATOM 1658 N N . LEU B 1 33 ? -5.336 56.438 23.672 1 90.56 33 LEU B N 1
ATOM 1659 C CA . LEU B 1 33 ? -5.727 55.281 24.453 1 90.56 33 LEU B CA 1
ATOM 1660 C C . LEU B 1 33 ? -6.742 54.406 23.703 1 90.56 33 LEU B C 1
ATOM 1662 O O . LEU B 1 33 ? -6.648 53.188 23.703 1 90.56 33 LEU B O 1
ATOM 1666 N N . ASP B 1 34 ? -7.676 55.062 23.094 1 91.12 34 ASP B N 1
ATOM 1667 C CA . ASP B 1 34 ? -8.688 54.344 22.312 1 91.12 34 ASP B CA 1
ATOM 1668 C C . ASP B 1 34 ? -8.047 53.594 21.141 1 91.12 34 ASP B C 1
ATOM 1670 O O . ASP B 1 34 ? -8.406 52.438 20.875 1 91.12 34 ASP B O 1
ATOM 1674 N N . LEU B 1 35 ? -7.188 54.219 20.453 1 91.94 35 LEU B N 1
ATOM 1675 C CA . LEU B 1 35 ? -6.504 53.594 19.312 1 91.94 35 LEU B CA 1
ATOM 1676 C C . LEU B 1 35 ? -5.668 52.406 19.75 1 91.94 35 LEU B C 1
ATOM 1678 O O . LEU B 1 35 ? -5.637 51.375 19.078 1 91.94 35 LEU B O 1
ATOM 1682 N N . ALA B 1 36 ? -5.016 52.5 20.891 1 91.56 36 ALA B N 1
ATOM 1683 C CA . ALA B 1 36 ? -4.199 51.406 21.422 1 91.56 36 ALA B CA 1
ATOM 1684 C C . ALA B 1 36 ? -5.062 50.219 21.812 1 91.56 36 ALA B C 1
ATOM 1686 O O . ALA B 1 36 ? -4.691 49.062 21.562 1 91.56 36 ALA B O 1
ATOM 1687 N N . ASN B 1 37 ? -6.203 50.5 22.406 1 92.38 37 ASN B N 1
ATOM 1688 C CA . ASN B 1 37 ? -7.129 49.438 22.797 1 92.38 37 ASN B CA 1
ATOM 1689 C C . ASN B 1 37 ? -7.715 48.75 21.578 1 92.38 37 ASN B C 1
ATOM 1691 O O . ASN B 1 37 ? -7.879 47.5 21.594 1 92.38 37 ASN B O 1
ATOM 1695 N N . GLU B 1 38 ? -8.023 49.5 20.594 1 93.44 38 GLU B N 1
ATOM 1696 C CA . GLU B 1 38 ? -8.531 48.906 19.359 1 93.44 38 GLU B CA 1
ATOM 1697 C C . GLU B 1 38 ? -7.492 48 18.719 1 93.44 38 GLU B C 1
ATOM 1699 O O . GLU B 1 38 ? -7.824 46.906 18.219 1 93.44 38 GLU B O 1
ATOM 1704 N N . ARG B 1 39 ? -6.277 48.438 18.656 1 92.81 39 ARG B N 1
ATOM 1705 C CA . ARG B 1 39 ? -5.188 47.625 18.109 1 92.81 39 ARG B CA 1
ATOM 1706 C C . ARG B 1 39 ? -5.012 46.344 18.906 1 92.81 39 ARG B C 1
ATOM 1708 O O . ARG B 1 39 ? -4.82 45.281 18.328 1 92.81 39 ARG B O 1
ATOM 1715 N N . ALA B 1 40 ? -5.113 46.406 20.219 1 92.88 40 ALA B N 1
ATOM 1716 C CA . ALA B 1 40 ? -4.996 45.25 21.094 1 92.88 40 ALA B CA 1
ATOM 1717 C C . ALA B 1 40 ? -6.113 44.25 20.828 1 92.88 40 ALA B C 1
ATOM 1719 O O . ALA B 1 40 ? -5.871 43.031 20.734 1 92.88 40 ALA B O 1
ATOM 1720 N N . GLU B 1 41 ? -7.293 44.781 20.656 1 93.88 41 GLU B N 1
ATOM 1721 C CA . GLU B 1 41 ? -8.445 43.906 20.391 1 93.88 41 GLU B CA 1
ATOM 1722 C C . GLU B 1 41 ? -8.336 43.25 19.016 1 93.88 41 GLU B C 1
ATOM 1724 O O . GLU B 1 41 ? -8.672 42.062 18.859 1 93.88 41 GLU B O 1
ATOM 1729 N N . GLU B 1 42 ? -7.887 44 18.094 1 94.88 42 GLU B N 1
ATOM 1730 C CA . GLU B 1 42 ? -7.707 43.469 16.734 1 94.88 42 GLU B CA 1
ATOM 1731 C C . GLU B 1 42 ? -6.715 42.312 16.734 1 94.88 42 GLU B C 1
ATOM 1733 O O . GLU B 1 42 ? -6.992 41.25 16.188 1 94.88 42 GLU B O 1
ATOM 1738 N N . PHE B 1 43 ? -5.602 42.5 17.406 1 93.94 43 PHE B N 1
ATOM 1739 C CA . PHE B 1 43 ? -4.574 41.438 17.422 1 93.94 43 PHE B CA 1
ATOM 1740 C C . PHE B 1 43 ? -4.996 40.281 18.281 1 93.94 43 PHE B C 1
ATOM 1742 O O . PHE B 1 43 ? -4.648 39.125 18 1 93.94 43 PHE B O 1
ATOM 1749 N N . GLU B 1 44 ? -5.719 40.625 19.312 1 94.44 44 GLU B N 1
ATOM 1750 C CA . GLU B 1 44 ? -6.273 39.531 20.125 1 94.44 44 GLU B CA 1
ATOM 1751 C C . GLU B 1 44 ? -7.203 38.656 19.281 1 94.44 44 GLU B C 1
ATOM 1753 O O . GLU B 1 44 ? -7.109 37.438 19.328 1 94.44 44 GLU B O 1
ATOM 1758 N N . ASN B 1 45 ? -8.047 39.281 18.484 1 96.06 45 ASN B N 1
ATOM 1759 C CA . ASN B 1 45 ? -8.961 38.562 17.609 1 96.06 45 ASN B CA 1
ATOM 1760 C C . ASN B 1 45 ? -8.211 37.781 16.531 1 96.06 45 ASN B C 1
ATOM 1762 O O . ASN B 1 45 ? -8.539 36.625 16.25 1 96.06 45 ASN B O 1
ATOM 1766 N N . LYS B 1 46 ? -7.254 38.469 15.969 1 94.69 46 LYS B N 1
ATOM 1767 C CA . LYS B 1 46 ? -6.426 37.781 14.969 1 94.69 46 LYS B CA 1
ATOM 1768 C C . LYS B 1 46 ? -5.719 36.562 15.562 1 94.69 46 LYS B C 1
ATOM 1770 O O . LYS B 1 46 ? -5.645 35.531 14.93 1 94.69 46 LYS B O 1
ATOM 1775 N N . TYR B 1 47 ? -5.25 36.719 16.766 1 95.19 47 TYR B N 1
ATOM 1776 C CA . TYR B 1 47 ? -4.566 35.625 17.453 1 95.19 47 TYR B CA 1
ATOM 1777 C C . TYR B 1 47 ? -5.52 34.469 17.719 1 95.19 47 TYR B C 1
ATOM 1779 O O . TYR B 1 47 ? -5.203 33.312 17.422 1 95.19 47 TYR B O 1
ATOM 1787 N N . LEU B 1 48 ? -6.652 34.812 18.281 1 95.56 48 LEU B N 1
ATOM 1788 C CA . LEU B 1 48 ? -7.633 33.781 18.609 1 95.56 48 LEU B CA 1
ATOM 1789 C C . LEU B 1 48 ? -8.055 33.031 17.344 1 95.56 48 LEU B C 1
ATOM 1791 O O . LEU B 1 48 ? -8.172 31.797 17.359 1 95.56 48 LEU B O 1
ATOM 1795 N N . ARG B 1 49 ? -8.203 33.719 16.266 1 94.25 49 ARG B N 1
ATOM 1796 C CA . ARG B 1 49 ? -8.547 33.094 14.984 1 94.25 49 ARG B CA 1
ATOM 1797 C C . ARG B 1 49 ? -7.414 32.219 14.477 1 94.25 49 ARG B C 1
ATOM 1799 O O . ARG B 1 49 ? -7.637 31.062 14.086 1 94.25 49 ARG B O 1
ATOM 1806 N N . ALA B 1 50 ? -6.219 32.75 14.508 1 93.62 50 ALA B N 1
ATOM 1807 C CA . ALA B 1 50 ? -5.047 31.984 14.062 1 93.62 50 ALA B CA 1
ATOM 1808 C C . ALA B 1 50 ? -4.875 30.719 14.898 1 93.62 50 ALA B C 1
ATOM 1810 O O . ALA B 1 50 ? -4.555 29.656 14.352 1 93.62 50 ALA B O 1
ATOM 1811 N N . HIS B 1 51 ? -5.121 30.844 16.156 1 93.5 51 HIS B N 1
ATOM 1812 C CA . HIS B 1 51 ? -4.992 29.703 17.078 1 93.5 51 HIS B CA 1
ATOM 1813 C C . HIS B 1 51 ? -6.035 28.641 16.766 1 93.5 51 HIS B C 1
ATOM 1815 O O . HIS B 1 51 ? -5.715 27.438 16.734 1 93.5 51 HIS B O 1
ATOM 1821 N N . ALA B 1 52 ? -7.223 29.047 16.484 1 94.88 52 ALA B N 1
ATOM 1822 C CA . ALA B 1 52 ? -8.289 28.109 16.125 1 94.88 52 ALA B CA 1
ATOM 1823 C C . ALA B 1 52 ? -7.98 27.422 14.797 1 94.88 52 ALA B C 1
ATOM 1825 O O . ALA B 1 52 ? -8.172 26.219 14.656 1 94.88 52 ALA B O 1
ATOM 1826 N N . GLU B 1 53 ? -7.57 28.203 13.867 1 94.62 53 GLU B N 1
ATOM 1827 C CA . GLU B 1 53 ? -7.203 27.656 12.57 1 94.62 53 GLU B CA 1
ATOM 1828 C C . GLU B 1 53 ? -6.07 26.641 12.703 1 94.62 53 GLU B C 1
ATOM 1830 O O . GLU B 1 53 ? -6.098 25.594 12.055 1 94.62 53 GLU B O 1
ATOM 1835 N N . MET B 1 54 ? -5.121 27 13.523 1 94.69 54 MET B N 1
ATOM 1836 C CA . MET B 1 54 ? -4.004 26.094 13.781 1 94.69 54 MET B CA 1
ATOM 1837 C C . MET B 1 54 ? -4.5 24.766 14.344 1 94.69 54 MET B C 1
ATOM 1839 O O . MET B 1 54 ? -4.066 23.688 13.898 1 94.69 54 MET B O 1
ATOM 1843 N N . GLN B 1 55 ? -5.387 24.797 15.227 1 94.88 55 GLN B N 1
ATOM 1844 C CA . GLN B 1 55 ? -5.941 23.578 15.82 1 94.88 55 GLN B CA 1
ATOM 1845 C C . GLN B 1 55 ? -6.703 22.766 14.781 1 94.88 55 GLN B C 1
ATOM 1847 O O . GLN B 1 55 ? -6.594 21.531 14.742 1 94.88 55 GLN B O 1
ATOM 1852 N N . ASN B 1 56 ? -7.41 23.453 13.922 1 95.5 56 ASN B N 1
ATOM 1853 C CA . ASN B 1 56 ? -8.156 22.797 12.859 1 95.5 56 ASN B CA 1
ATOM 1854 C C . ASN B 1 56 ? -7.223 22.109 11.867 1 95.5 56 ASN B C 1
ATOM 1856 O O . ASN B 1 56 ? -7.473 20.969 11.453 1 95.5 56 ASN B O 1
ATOM 1860 N N . ILE B 1 57 ? -6.191 22.812 11.578 1 95.75 57 ILE B N 1
ATOM 1861 C CA . ILE B 1 57 ? -5.211 22.266 10.641 1 95.75 57 ILE B CA 1
ATOM 1862 C C . ILE B 1 57 ? -4.574 21.016 11.219 1 95.75 57 ILE B C 1
ATOM 1864 O O . ILE B 1 57 ? -4.41 20.016 10.516 1 95.75 57 ILE B O 1
ATOM 1868 N N . GLN B 1 58 ? -4.23 21.078 12.469 1 95.81 58 GLN B N 1
ATOM 1869 C CA . GLN B 1 58 ? -3.621 19.938 13.148 1 95.81 58 GLN B CA 1
ATOM 1870 C C . GLN B 1 58 ? -4.57 18.734 13.164 1 95.81 58 GLN B C 1
ATOM 1872 O O . GLN B 1 58 ? -4.168 17.609 12.852 1 95.81 58 GLN B O 1
ATOM 1877 N N . ARG B 1 59 ? -5.789 18.969 13.5 1 96.75 59 ARG B N 1
ATOM 1878 C CA . ARG B 1 59 ? -6.789 17.922 13.547 1 96.75 59 ARG B CA 1
ATOM 1879 C C . ARG B 1 59 ? -6.992 17.281 12.172 1 96.75 59 ARG B C 1
ATOM 1881 O O . ARG B 1 59 ? -6.988 16.062 12.031 1 96.75 59 ARG B O 1
ATOM 1888 N N . ARG B 1 60 ? -7.148 18.078 11.164 1 95.94 60 ARG B N 1
ATOM 1889 C CA . ARG B 1 60 ? -7.355 17.594 9.797 1 95.94 60 ARG B CA 1
ATOM 1890 C C . ARG B 1 60 ? -6.152 16.797 9.312 1 95.94 60 ARG B C 1
ATOM 1892 O O . ARG B 1 60 ? -6.309 15.75 8.68 1 95.94 60 ARG B O 1
ATOM 1899 N N . ALA B 1 61 ? -4.965 17.359 9.602 1 96 61 ALA B N 1
ATOM 1900 C CA . ALA B 1 61 ? -3.742 16.672 9.195 1 96 61 ALA B CA 1
ATOM 1901 C C . ALA B 1 61 ? -3.656 15.281 9.828 1 96 61 ALA B C 1
ATOM 1903 O O . ALA B 1 61 ? -3.281 14.312 9.164 1 96 61 ALA B O 1
ATOM 1904 N N . ASN B 1 62 ? -4.027 15.203 11.055 1 96.56 62 ASN B N 1
ATOM 1905 C CA . ASN B 1 62 ? -3.994 13.922 11.758 1 96.56 62 ASN B CA 1
ATOM 1906 C C . ASN B 1 62 ? -5 12.938 11.172 1 96.56 62 ASN B C 1
ATOM 1908 O O . ASN B 1 62 ? -4.684 11.758 10.992 1 96.56 62 ASN B O 1
ATOM 1912 N N . GLU B 1 63 ? -6.141 13.359 10.844 1 97 63 GLU B N 1
ATOM 1913 C CA . GLU B 1 63 ? -7.172 12.516 10.258 1 97 63 GLU B CA 1
ATOM 1914 C C . GLU B 1 63 ? -6.75 12.016 8.875 1 97 63 GLU B C 1
ATOM 1916 O O . GLU B 1 63 ? -6.938 10.836 8.555 1 97 63 GLU B O 1
ATOM 1921 N N . GLU B 1 64 ? -6.234 12.922 8.172 1 96.12 64 GLU B N 1
ATOM 1922 C CA . GLU B 1 64 ? -5.773 12.562 6.836 1 96.12 64 GLU B CA 1
ATOM 1923 C C . GLU B 1 64 ? -4.645 11.531 6.902 1 96.12 64 GLU B C 1
ATOM 1925 O O . GLU B 1 64 ? -4.617 10.578 6.117 1 96.12 64 GLU B O 1
ATOM 1930 N N . ARG B 1 65 ? -3.754 11.742 7.84 1 96 65 ARG B N 1
ATOM 1931 C CA . ARG B 1 65 ? -2.658 10.797 8.031 1 96 65 ARG B CA 1
ATOM 1932 C C . ARG B 1 65 ? -3.182 9.414 8.383 1 96 65 ARG B C 1
ATOM 1934 O O . ARG B 1 65 ? -2.723 8.414 7.832 1 96 65 ARG B O 1
ATOM 1941 N N . GLN B 1 66 ? -4.105 9.352 9.219 1 96.44 66 GLN B N 1
ATOM 1942 C CA . GLN B 1 66 ? -4.684 8.07 9.633 1 96.44 66 GLN B CA 1
ATOM 1943 C C . GLN B 1 66 ? -5.379 7.379 8.469 1 96.44 66 GLN B C 1
ATOM 1945 O O . GLN B 1 66 ? -5.258 6.164 8.297 1 96.44 66 GLN B O 1
ATOM 1950 N N . THR B 1 67 ? -6.059 8.156 7.68 1 96.38 67 THR B N 1
ATOM 1951 C CA . THR B 1 67 ? -6.758 7.602 6.523 1 96.38 67 THR B CA 1
ATOM 1952 C C . THR B 1 67 ? -5.766 7.047 5.504 1 96.38 67 THR B C 1
ATOM 1954 O O . THR B 1 67 ? -5.957 5.949 4.98 1 96.38 67 THR B O 1
ATOM 1957 N N . LEU B 1 68 ? -4.703 7.77 5.281 1 96.44 68 LEU B N 1
ATOM 1958 C CA . LEU B 1 68 ? -3.682 7.328 4.34 1 96.44 68 LEU B CA 1
ATOM 1959 C C . LEU B 1 68 ? -3.033 6.031 4.809 1 96.44 68 LEU B C 1
ATOM 1961 O O . LEU B 1 68 ? -2.7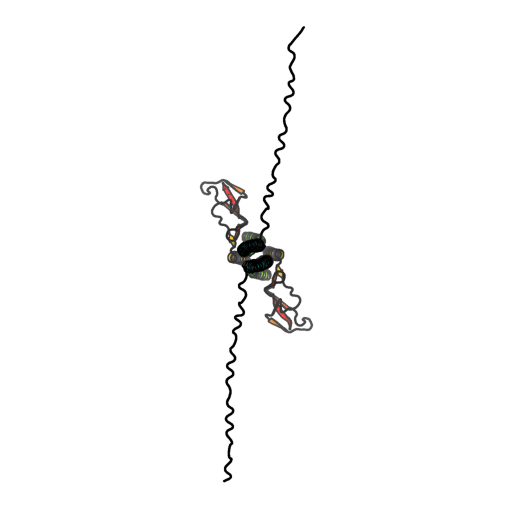73 5.133 4 1 96.44 68 LEU B O 1
ATOM 1965 N N . GLN B 1 69 ? -2.838 5.93 6.078 1 95.94 69 GLN B N 1
ATOM 1966 C CA . GLN B 1 69 ? -2.24 4.727 6.645 1 95.94 69 GLN B CA 1
ATOM 1967 C C . GLN B 1 69 ? -3.199 3.543 6.559 1 95.94 69 GLN B C 1
ATOM 1969 O O . GLN B 1 69 ? -2.799 2.439 6.18 1 95.94 69 GLN B O 1
ATOM 1974 N N . ARG B 1 70 ? -4.402 3.785 6.82 1 95.94 70 ARG B N 1
ATOM 1975 C CA . ARG B 1 70 ? -5.426 2.748 6.844 1 95.94 70 ARG B CA 1
ATOM 1976 C C . ARG B 1 70 ? -5.609 2.127 5.465 1 95.94 70 ARG B C 1
ATOM 1978 O O . ARG B 1 70 ? -5.836 0.921 5.344 1 95.94 70 ARG B O 1
ATOM 1985 N N . TYR B 1 71 ? -5.453 2.898 4.383 1 97.19 71 TYR B N 1
ATOM 1986 C CA . TYR B 1 71 ? -5.734 2.432 3.029 1 97.19 71 TYR B CA 1
ATOM 1987 C C . TYR B 1 71 ? -4.465 2.41 2.186 1 97.19 71 TYR B C 1
ATOM 1989 O O . TYR B 1 71 ? -4.531 2.482 0.956 1 97.19 71 TYR B O 1
ATOM 1997 N N . ARG B 1 72 ? -3.352 2.375 2.889 1 96.75 72 ARG B N 1
ATOM 1998 C CA . ARG B 1 72 ? -2.051 2.463 2.232 1 96.75 72 ARG B CA 1
ATOM 1999 C C . ARG B 1 72 ? -1.879 1.345 1.209 1 96.75 72 ARG B C 1
ATOM 2001 O O . ARG B 1 72 ? -1.261 1.545 0.161 1 96.75 72 ARG B O 1
ATOM 2008 N N . SER B 1 73 ? -2.52 0.212 1.386 1 97.81 73 SER B N 1
ATOM 2009 C CA . SER B 1 73 ? -2.273 -0.968 0.563 1 97.81 73 SER B CA 1
ATOM 2010 C C . SER B 1 73 ? -3.223 -1.017 -0.63 1 97.81 73 SER B C 1
ATOM 2012 O O . SER B 1 73 ? -3.135 -1.921 -1.463 1 97.81 73 SER B O 1
ATOM 2014 N N . GLN B 1 74 ? -4.066 -0.041 -0.743 1 97.38 74 GLN B N 1
ATOM 2015 C CA . GLN B 1 74 ? -5.145 -0.071 -1.725 1 97.38 74 GLN B CA 1
ATOM 2016 C C . GLN B 1 74 ? -4.594 -0.171 -3.145 1 97.38 74 GLN B C 1
ATOM 2018 O O . GLN B 1 74 ? -5.008 -1.037 -3.916 1 97.38 74 GLN B O 1
ATOM 2023 N N . ASP B 1 75 ? -3.645 0.627 -3.486 1 96.94 75 ASP B N 1
ATOM 2024 C CA . ASP B 1 75 ? -3.156 0.712 -4.859 1 96.94 75 ASP B CA 1
ATOM 2025 C C . ASP B 1 75 ? -2.408 -0.559 -5.254 1 96.94 75 ASP B C 1
ATOM 2027 O O . ASP B 1 75 ? -2.666 -1.132 -6.316 1 96.94 75 ASP B O 1
ATOM 2031 N N . LEU B 1 76 ? -1.563 -1.018 -4.422 1 97.88 76 LEU B N 1
ATOM 2032 C CA . LEU B 1 76 ? -0.826 -2.238 -4.727 1 97.88 76 LEU B CA 1
ATOM 2033 C C . LEU B 1 76 ? -1.762 -3.441 -4.77 1 97.88 76 LEU B C 1
ATOM 2035 O O . LEU B 1 76 ? -1.629 -4.309 -5.637 1 97.88 76 LEU B O 1
ATOM 2039 N N . ALA B 1 77 ? -2.666 -3.488 -3.865 1 98.06 77 ALA B N 1
ATOM 2040 C CA . ALA B 1 77 ? -3.627 -4.59 -3.836 1 98.06 77 ALA B CA 1
ATOM 2041 C C . ALA B 1 77 ? -4.379 -4.695 -5.16 1 98.06 77 ALA B C 1
ATOM 2043 O O . ALA B 1 77 ? -4.5 -5.781 -5.727 1 98.06 77 ALA B O 1
ATOM 2044 N N . LYS B 1 78 ? -4.828 -3.596 -5.68 1 97.38 78 LYS B N 1
ATOM 2045 C CA . LYS B 1 78 ? -5.566 -3.576 -6.938 1 97.38 78 LYS B CA 1
ATOM 2046 C C . LYS B 1 78 ? -4.723 -4.133 -8.078 1 97.38 78 LYS B C 1
ATOM 2048 O O . LYS B 1 78 ? -5.242 -4.816 -8.969 1 97.38 78 LYS B O 1
ATOM 2053 N N . LYS B 1 79 ? -3.48 -3.889 -8.008 1 96.31 79 LYS B N 1
ATOM 2054 C CA . LYS B 1 79 ? -2.58 -4.316 -9.07 1 96.31 79 LYS B CA 1
ATOM 2055 C C . LYS B 1 79 ? -2.217 -5.793 -8.93 1 96.31 79 LYS B C 1
ATOM 2057 O O . LYS B 1 79 ? -1.769 -6.426 -9.883 1 96.31 79 LYS B O 1
ATOM 2062 N N . ILE B 1 80 ? -2.438 -6.32 -7.742 1 96.19 80 ILE B N 1
ATOM 2063 C CA . ILE B 1 80 ? -2.096 -7.711 -7.465 1 96.19 80 ILE B CA 1
ATOM 2064 C C . ILE B 1 80 ? -3.289 -8.609 -7.785 1 96.19 80 ILE B C 1
ATOM 2066 O O . ILE B 1 80 ? -3.117 -9.781 -8.117 1 96.19 80 ILE B O 1
ATOM 2070 N N . LEU B 1 81 ? -4.441 -8.07 -7.75 1 96.75 81 LEU B N 1
ATOM 2071 C CA . LEU B 1 81 ? -5.672 -8.852 -7.859 1 96.75 81 LEU B CA 1
ATOM 2072 C C . LEU B 1 81 ? -5.715 -9.617 -9.18 1 96.75 81 LEU B C 1
ATOM 2074 O O . LEU B 1 81 ? -6.109 -10.781 -9.203 1 96.75 81 LEU B O 1
ATOM 2078 N N . PRO B 1 82 ? -5.203 -9.062 -10.273 1 93.75 82 PRO B N 1
ATOM 2079 C CA . PRO B 1 82 ? -5.195 -9.828 -11.523 1 93.75 82 PRO B CA 1
ATOM 2080 C C . PRO B 1 82 ? -4.34 -11.094 -11.43 1 93.75 82 PRO B C 1
ATOM 2082 O O . PRO B 1 82 ? -4.707 -12.133 -11.984 1 93.75 82 PRO B O 1
ATOM 2085 N N . SER B 1 83 ? -3.264 -10.992 -10.734 1 93.19 83 SER B N 1
ATOM 2086 C CA . SER B 1 83 ? -2.428 -12.172 -10.547 1 93.19 83 SER B CA 1
ATOM 2087 C C . SER B 1 83 ? -3.158 -13.242 -9.742 1 93.19 83 SER B C 1
ATOM 2089 O O . SER B 1 83 ? -3.039 -14.438 -10.039 1 93.19 83 SER B O 1
ATOM 2091 N N . LEU B 1 84 ? -3.877 -12.836 -8.766 1 94 84 LEU B N 1
ATOM 2092 C CA . LEU B 1 84 ? -4.668 -13.766 -7.973 1 94 84 LEU B CA 1
ATOM 2093 C C . LEU B 1 84 ? -5.738 -14.438 -8.828 1 94 84 LEU B C 1
ATOM 2095 O O . LEU B 1 84 ? -5.965 -15.648 -8.711 1 94 84 LEU B O 1
ATOM 2099 N N . ASP B 1 85 ? -6.281 -13.688 -9.695 1 93.31 85 ASP B N 1
ATOM 2100 C CA . ASP B 1 85 ? -7.277 -14.242 -10.609 1 93.31 85 ASP B CA 1
ATOM 2101 C C . ASP B 1 85 ? -6.664 -15.305 -11.508 1 93.31 85 ASP B C 1
ATOM 2103 O O . ASP B 1 85 ? -7.27 -16.359 -11.734 1 93.31 85 ASP B O 1
ATOM 2107 N N . ASN B 1 86 ? -5.527 -14.977 -11.953 1 88.6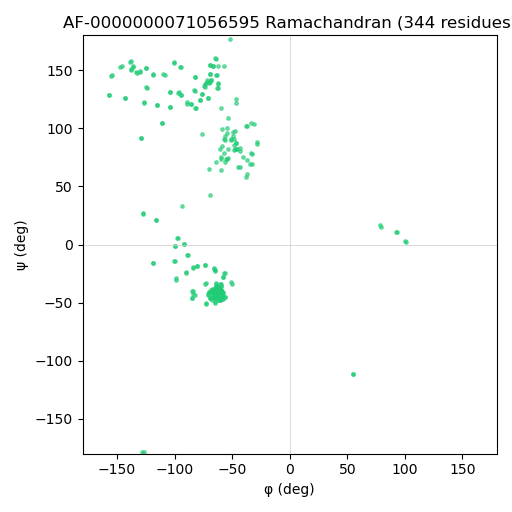9 86 ASN B N 1
ATOM 2108 C CA . ASN B 1 86 ? -4.844 -15.914 -12.836 1 88.69 86 ASN B CA 1
ATOM 2109 C C . ASN B 1 86 ? -4.484 -17.203 -12.109 1 88.69 86 ASN B C 1
ATOM 2111 O O . ASN B 1 86 ? -4.594 -18.297 -12.68 1 88.69 86 ASN B O 1
ATOM 2115 N N . LEU B 1 87 ? -4.105 -17.109 -10.898 1 90.69 87 LEU B N 1
ATOM 2116 C CA . LEU B 1 87 ? -3.811 -18.297 -10.094 1 90.69 87 LEU B CA 1
ATOM 2117 C C . LEU B 1 87 ? -5.059 -19.141 -9.906 1 90.69 87 LEU B C 1
ATOM 2119 O O . LEU B 1 87 ? -4.996 -20.375 -9.977 1 90.69 87 LEU B O 1
ATOM 2123 N N . GLU B 1 88 ? -6.113 -18.516 -9.688 1 91.06 88 GLU B N 1
ATOM 2124 C CA . GLU B 1 88 ? -7.375 -19.234 -9.523 1 91.06 88 GLU B CA 1
ATOM 2125 C C . GLU B 1 88 ? -7.777 -19.953 -10.797 1 91.06 88 GLU B C 1
ATOM 2127 O O . GLU B 1 88 ? -8.219 -21.109 -10.758 1 91.06 88 GLU B O 1
ATOM 2132 N N . ARG B 1 89 ? -7.551 -19.312 -11.867 1 86.81 89 ARG B N 1
ATOM 2133 C CA . ARG B 1 89 ? -7.855 -19.922 -13.156 1 86.81 89 ARG B CA 1
ATOM 2134 C C . ARG B 1 89 ? -6.941 -21.109 -13.438 1 86.81 89 ARG B C 1
ATOM 2136 O O . ARG B 1 89 ? -7.383 -22.125 -13.977 1 86.81 89 ARG B O 1
ATOM 2143 N N . ALA B 1 90 ? -5.715 -20.938 -13.055 1 84.75 90 ALA B N 1
ATOM 2144 C CA . ALA B 1 90 ? -4.75 -22.016 -13.242 1 84.75 90 ALA B CA 1
ATOM 2145 C C . ALA B 1 90 ? -5.133 -23.234 -12.414 1 84.75 90 ALA B C 1
ATOM 2147 O O . ALA B 1 90 ? -4.984 -24.375 -12.875 1 84.75 90 ALA B O 1
ATOM 2148 N N . LEU B 1 91 ? -5.668 -23 -11.25 1 88.31 91 LEU B N 1
ATOM 2149 C CA . LEU B 1 91 ? -6.035 -24.094 -10.352 1 88.31 91 LEU B CA 1
ATOM 2150 C C . LEU B 1 91 ? -7.281 -24.812 -10.852 1 88.31 91 LEU B C 1
ATOM 2152 O O . LEU B 1 91 ? -7.527 -25.953 -10.484 1 88.31 91 LEU B O 1
ATOM 2156 N N . ALA B 1 92 ? -7.965 -24.156 -11.703 1 84.69 92 ALA B N 1
ATOM 2157 C CA . ALA B 1 92 ? -9.211 -24.719 -12.211 1 84.69 92 ALA B CA 1
ATOM 2158 C C . ALA B 1 92 ? -8.953 -25.578 -13.445 1 84.69 92 ALA B C 1
ATOM 2160 O O . ALA B 1 92 ? -9.836 -26.328 -13.891 1 84.69 92 ALA B O 1
ATOM 2161 N N . VAL B 1 93 ? -7.699 -25.516 -13.961 1 79.69 93 VAL B N 1
ATOM 2162 C CA . VAL B 1 93 ? -7.352 -26.297 -15.148 1 79.69 93 VAL B CA 1
ATOM 2163 C C . VAL B 1 93 ? -7.211 -27.766 -14.773 1 79.69 93 VAL B C 1
ATOM 2165 O O . VAL B 1 93 ? -6.598 -28.109 -13.758 1 79.69 93 VAL B O 1
ATOM 2168 N N . GLU B 1 94 ? -7.758 -28.625 -15.586 1 78.69 94 GLU B N 1
ATOM 2169 C CA . GLU B 1 94 ? -7.668 -30.062 -15.367 1 78.69 94 GLU B CA 1
ATOM 2170 C C . GLU B 1 94 ? -6.344 -30.625 -15.883 1 78.69 94 GLU B C 1
ATOM 2172 O O . GLU B 1 94 ? -5.777 -30.094 -16.844 1 78.69 94 GLU B O 1
ATOM 2177 N N . GLY B 1 95 ? -5.719 -31.703 -15.141 1 76.88 95 GLY B N 1
ATOM 2178 C CA . GLY B 1 95 ? -4.551 -32.406 -15.633 1 76.88 95 GLY B CA 1
ATOM 2179 C C . GLY B 1 95 ? -3.256 -31.953 -14.992 1 76.88 95 GLY B C 1
ATOM 2180 O O . GLY B 1 95 ? -2.168 -32.312 -15.453 1 76.88 95 GLY B O 1
ATOM 2181 N N . LEU B 1 96 ? -3.498 -31.047 -14.094 1 76.5 96 LEU B N 1
ATOM 2182 C CA . LEU B 1 96 ? -2.293 -30.656 -13.375 1 76.5 96 LEU B CA 1
ATOM 2183 C C . LEU B 1 96 ? -1.786 -31.797 -12.5 1 76.5 96 LEU B C 1
ATOM 2185 O O . LEU B 1 96 ? -2.58 -32.531 -11.922 1 76.5 96 LEU B O 1
ATOM 2189 N N . THR B 1 97 ? -0.456 -31.891 -12.484 1 81.25 97 THR B N 1
ATOM 2190 C CA . THR B 1 97 ? 0.086 -32.844 -11.531 1 81.25 97 THR B CA 1
ATOM 2191 C C . THR B 1 97 ? -0.167 -32.406 -10.102 1 81.25 97 THR B C 1
ATOM 2193 O O . THR B 1 97 ? -0.311 -31.203 -9.836 1 81.25 97 THR B O 1
ATOM 2196 N N . ASP B 1 98 ? -0.234 -33.281 -9.211 1 84 98 ASP B N 1
ATOM 2197 C CA . ASP B 1 98 ? -0.52 -33 -7.809 1 84 98 ASP B CA 1
ATOM 2198 C C . ASP B 1 98 ? 0.51 -32.031 -7.238 1 84 98 ASP B C 1
ATOM 2200 O O . ASP B 1 98 ? 0.16 -31.109 -6.484 1 84 98 ASP B O 1
ATOM 2204 N N . ASP B 1 99 ? 1.647 -32.188 -7.551 1 80.25 99 ASP B N 1
ATOM 2205 C CA . ASP B 1 99 ? 2.725 -31.359 -7.035 1 80.25 99 ASP B CA 1
ATOM 2206 C C . ASP B 1 99 ? 2.58 -29.906 -7.523 1 80.25 99 ASP B C 1
ATOM 2208 O O . ASP B 1 99 ? 2.783 -28.969 -6.758 1 80.25 99 ASP B O 1
ATOM 2212 N N . VAL B 1 100 ? 2.191 -29.781 -8.734 1 78.75 100 VAL B N 1
ATOM 2213 C CA . VAL B 1 100 ? 2.027 -28.453 -9.32 1 78.75 100 VAL B CA 1
ATOM 2214 C C . VAL B 1 100 ? 0.817 -27.766 -8.703 1 78.75 100 VAL B C 1
ATOM 2216 O O . VAL B 1 100 ? 0.88 -26.578 -8.367 1 78.75 100 VAL B O 1
ATOM 2219 N N . LYS B 1 101 ? -0.172 -28.516 -8.578 1 84.94 101 LYS B N 1
ATOM 2220 C CA . LYS B 1 101 ? -1.386 -27.969 -7.977 1 84.94 101 LYS B CA 1
ATOM 2221 C C . LYS B 1 101 ? -1.122 -27.469 -6.559 1 84.94 101 LYS B C 1
ATOM 2223 O O . LYS B 1 101 ? -1.541 -26.359 -6.191 1 84.94 101 LYS B O 1
ATOM 2228 N N . LYS B 1 102 ? -0.455 -28.234 -5.879 1 86.5 102 LYS B N 1
ATOM 2229 C CA . LYS B 1 102 ? -0.124 -27.875 -4.504 1 86.5 102 LYS B CA 1
ATOM 2230 C C . LYS B 1 102 ? 0.749 -26.625 -4.465 1 86.5 102 LYS B C 1
ATOM 2232 O O . LYS B 1 102 ? 0.566 -25.766 -3.605 1 86.5 102 LYS B O 1
ATOM 2237 N N . GLY B 1 103 ? 1.648 -26.484 -5.344 1 83.5 103 GLY B N 1
ATOM 2238 C CA . GLY B 1 103 ? 2.5 -25.312 -5.422 1 83.5 103 GLY B CA 1
ATOM 2239 C C . GLY B 1 103 ? 1.729 -24.031 -5.707 1 83.5 103 GLY B C 1
ATOM 2240 O O . GLY B 1 103 ? 1.949 -23.016 -5.051 1 83.5 103 GLY B O 1
ATOM 2241 N N . ILE B 1 104 ? 0.851 -24.188 -6.66 1 85.25 104 ILE B N 1
ATOM 2242 C CA . ILE B 1 104 ? 0.044 -23.031 -7.035 1 85.25 104 ILE B CA 1
ATOM 2243 C C . ILE B 1 104 ? -0.868 -22.641 -5.875 1 85.25 104 ILE B C 1
ATOM 2245 O O . ILE B 1 104 ? -1.046 -21.453 -5.59 1 85.25 104 ILE B O 1
ATOM 2249 N N . GLU B 1 105 ? -1.397 -23.594 -5.238 1 91.38 105 GLU B N 1
ATOM 2250 C CA . GLU B 1 105 ? -2.266 -23.344 -4.086 1 91.38 105 GLU B CA 1
ATOM 2251 C C . GLU B 1 105 ? -1.511 -22.641 -2.965 1 91.38 105 GLU B C 1
ATOM 2253 O O . GLU B 1 105 ? -2.037 -21.719 -2.342 1 91.38 105 GLU B O 1
ATOM 2258 N N . MET B 1 106 ? -0.36 -23.047 -2.734 1 88.81 106 MET B N 1
ATOM 2259 C CA . MET B 1 106 ? 0.458 -22.453 -1.684 1 88.81 106 MET B CA 1
ATOM 2260 C C . MET B 1 106 ? 0.723 -20.984 -1.976 1 88.81 106 MET B C 1
ATOM 2262 O O . MET B 1 106 ? 0.652 -20.141 -1.074 1 88.81 106 MET B O 1
ATOM 2266 N N . VAL B 1 107 ? 1.021 -20.672 -3.219 1 89.75 107 VAL B N 1
ATOM 2267 C CA . VAL B 1 107 ? 1.273 -19.281 -3.613 1 89.75 107 VAL B CA 1
ATOM 2268 C C . VAL B 1 107 ? 0 -18.453 -3.443 1 89.75 107 VAL B C 1
ATOM 2270 O O . VAL B 1 107 ? 0.04 -17.344 -2.904 1 89.75 107 VAL B O 1
ATOM 2273 N N . GLN B 1 108 ? -1.06 -19 -3.906 1 93 108 GLN B N 1
ATOM 2274 C CA . GLN B 1 108 ? -2.344 -18.312 -3.795 1 93 108 GLN B CA 1
ATOM 2275 C C . GLN B 1 108 ? -2.688 -18.016 -2.338 1 93 108 GLN B C 1
ATOM 2277 O O . GLN B 1 108 ? -3.059 -16.891 -1.996 1 93 108 GLN B O 1
ATOM 2282 N N . GLU B 1 109 ? -2.523 -19.016 -1.546 1 94.62 109 GLU B N 1
ATOM 2283 C CA . GLU B 1 109 ? -2.83 -18.875 -0.126 1 94.62 109 GLU B CA 1
ATOM 2284 C C . GLU B 1 109 ? -1.924 -17.828 0.533 1 94.62 109 GLU B C 1
ATOM 2286 O O . GLU B 1 109 ? -2.373 -17.047 1.373 1 94.62 109 GLU B O 1
ATOM 2291 N N . SER B 1 110 ? -0.703 -17.891 0.129 1 94.31 110 SER B N 1
ATOM 2292 C CA . SER B 1 110 ? 0.25 -16.938 0.682 1 94.31 110 SER B CA 1
ATOM 2293 C C . SER B 1 110 ? -0.121 -15.508 0.305 1 94.31 110 SER B C 1
ATOM 2295 O O . SER B 1 110 ? -0.053 -14.602 1.14 1 94.31 110 SER B O 1
ATOM 2297 N N . LEU B 1 111 ? -0.493 -15.289 -0.899 1 95.5 111 LEU B N 1
ATOM 2298 C CA . LEU B 1 111 ? -0.904 -13.969 -1.363 1 95.5 111 LEU B CA 1
ATOM 2299 C C . LEU B 1 111 ? -2.17 -13.508 -0.646 1 95.5 111 LEU B C 1
ATOM 2301 O O . LEU B 1 111 ? -2.264 -12.352 -0.22 1 95.5 111 LEU B O 1
ATOM 2305 N N . ILE B 1 112 ? -3.084 -14.43 -0.484 1 96.56 112 ILE B N 1
ATOM 2306 C CA . ILE B 1 112 ? -4.336 -14.117 0.197 1 96.56 112 ILE B CA 1
ATOM 2307 C C . ILE B 1 112 ? -4.051 -13.742 1.649 1 96.56 112 ILE B C 1
ATOM 2309 O O . ILE B 1 112 ? -4.629 -12.781 2.174 1 96.56 112 ILE B O 1
ATOM 2313 N N . GLN B 1 113 ? -3.188 -14.461 2.203 1 96.69 113 GLN B N 1
ATOM 2314 C CA . GLN B 1 113 ? -2.816 -14.172 3.584 1 96.69 113 GLN B CA 1
ATOM 2315 C C . GLN B 1 113 ? -2.17 -12.797 3.709 1 96.69 113 GLN B C 1
ATOM 2317 O O . GLN B 1 113 ? -2.453 -12.055 4.648 1 96.69 113 GLN B O 1
ATOM 2322 N N . ALA B 1 114 ? -1.294 -12.484 2.771 1 96.44 114 ALA B N 1
ATOM 2323 C CA . ALA B 1 114 ? -0.661 -11.164 2.76 1 96.44 114 ALA B CA 1
ATOM 2324 C C . ALA B 1 114 ? -1.703 -10.055 2.658 1 96.44 114 ALA B C 1
ATOM 2326 O O . ALA B 1 114 ? -1.629 -9.062 3.377 1 96.44 114 ALA B O 1
ATOM 2327 N N . LEU B 1 115 ? -2.648 -10.25 1.799 1 97.62 115 LEU B N 1
ATOM 2328 C CA . LEU B 1 115 ? -3.725 -9.273 1.638 1 97.62 115 LEU B CA 1
ATOM 2329 C C . LEU B 1 115 ? -4.551 -9.164 2.914 1 97.62 115 LEU B C 1
ATOM 2331 O O . LEU B 1 115 ? -4.863 -8.062 3.363 1 97.62 115 LEU B O 1
ATOM 2335 N N . LYS B 1 116 ? -4.805 -10.273 3.518 1 97.56 116 LYS B N 1
ATOM 2336 C CA . LYS B 1 116 ? -5.605 -10.312 4.738 1 97.56 116 LYS B CA 1
ATOM 2337 C C . LYS B 1 116 ? -4.906 -9.586 5.879 1 97.56 116 LYS B C 1
ATOM 2339 O O . LYS B 1 116 ? -5.547 -8.859 6.645 1 97.56 116 LYS B O 1
ATOM 2344 N N . GLU B 1 117 ? -3.676 -9.734 5.973 1 96.75 117 GLU B N 1
ATOM 2345 C CA . GLU B 1 117 ? -2.893 -9.094 7.023 1 96.75 117 GLU B CA 1
ATOM 2346 C C . GLU B 1 117 ? -2.912 -7.574 6.875 1 96.75 117 GLU B C 1
ATOM 2348 O O . GLU B 1 117 ? -2.691 -6.848 7.844 1 96.75 117 GLU B O 1
ATOM 2353 N N . GLU B 1 118 ? -3.195 -7.148 5.641 1 97.12 118 GLU B N 1
ATOM 2354 C CA . GLU B 1 118 ? -3.273 -5.711 5.398 1 97.12 118 GLU B CA 1
ATOM 2355 C C . GLU B 1 118 ? -4.719 -5.223 5.445 1 97.12 118 GLU B C 1
ATOM 2357 O O . GLU B 1 118 ? -5 -4.07 5.102 1 97.12 118 GLU B O 1
ATOM 2362 N N . GLY B 1 119 ? -5.617 -6.09 5.801 1 97.38 119 GLY B N 1
ATOM 2363 C CA . GLY B 1 119 ? -7.008 -5.711 5.977 1 97.38 119 GLY B CA 1
ATOM 2364 C C . GLY B 1 119 ? -7.844 -5.906 4.723 1 97.38 119 GLY B C 1
ATOM 2365 O O . GLY B 1 119 ? -8.969 -5.41 4.633 1 97.38 119 GLY B O 1
ATOM 2366 N N . ILE B 1 120 ? -7.27 -6.574 3.758 1 98.12 120 ILE B N 1
ATOM 2367 C CA . ILE B 1 120 ? -7.988 -6.828 2.514 1 98.12 120 ILE B CA 1
ATOM 2368 C C . ILE B 1 120 ? -8.672 -8.195 2.582 1 98.12 120 ILE B C 1
ATOM 2370 O O . ILE B 1 120 ? -8.016 -9.203 2.846 1 98.12 120 ILE B O 1
ATOM 2374 N N . GLU B 1 121 ? -9.953 -8.211 2.285 1 97.25 121 GLU B N 1
ATOM 2375 C CA . GLU B 1 121 ? -10.711 -9.453 2.391 1 97.25 121 GLU B CA 1
ATOM 2376 C C . GLU B 1 121 ? -11.625 -9.648 1.183 1 97.25 121 GLU B C 1
ATOM 2378 O O . GLU B 1 121 ? -12.062 -8.672 0.569 1 97.25 121 GLU B O 1
ATOM 2383 N N . GLU B 1 122 ? -11.883 -10.898 0.952 1 96.94 122 GLU B N 1
ATOM 2384 C CA . GLU B 1 122 ? -12.805 -11.227 -0.127 1 96.94 122 GLU B CA 1
ATOM 2385 C C . GLU B 1 122 ? -14.234 -10.82 0.226 1 96.94 122 GLU B C 1
ATOM 2387 O O . GLU B 1 122 ? -14.672 -10.992 1.365 1 96.94 122 GLU B O 1
ATOM 2392 N N . VAL B 1 123 ? -14.961 -10.273 -0.748 1 97.06 123 VAL B N 1
ATOM 2393 C CA . VAL B 1 123 ? -16.359 -9.906 -0.53 1 97.06 123 VAL B CA 1
ATOM 2394 C C . VAL B 1 123 ? -17.219 -11.164 -0.433 1 97.06 123 VAL B C 1
ATOM 2396 O O . VAL B 1 123 ? -17 -12.125 -1.171 1 97.06 123 VAL B O 1
ATOM 2399 N N . PRO B 1 124 ? -18.156 -11.188 0.435 1 95.31 124 PRO B N 1
ATOM 2400 C CA . PRO B 1 124 ? -19.047 -12.344 0.537 1 95.31 124 PRO B CA 1
ATOM 2401 C C . PRO B 1 124 ? -19.875 -12.57 -0.727 1 95.31 124 PRO B C 1
ATOM 2403 O O . PRO B 1 124 ? -20.266 -11.609 -1.39 1 95.31 124 PRO B O 1
ATOM 2406 N N . VAL B 1 125 ? -20.125 -13.836 -1.026 1 93.25 125 VAL B N 1
ATOM 2407 C CA . VAL B 1 125 ? -20.812 -14.133 -2.277 1 93.25 125 VAL B CA 1
ATOM 2408 C C . VAL B 1 125 ? -22.031 -15.023 -2.004 1 93.25 125 VAL B C 1
ATOM 2410 O O . VAL B 1 125 ? -22.438 -15.805 -2.863 1 93.25 125 VAL B O 1
ATOM 2413 N N . GLU B 1 126 ? -22.578 -14.977 -0.886 1 87.44 126 GLU B N 1
ATOM 2414 C CA . GLU B 1 126 ? -23.75 -15.789 -0.576 1 87.44 126 GLU B CA 1
ATOM 2415 C C . GLU B 1 126 ? -25 -15.266 -1.29 1 87.44 126 GLU B C 1
ATOM 2417 O O . GLU B 1 126 ? -25.719 -16.031 -1.945 1 87.44 126 GLU B O 1
ATOM 2422 N N . ASN B 1 127 ? -25.266 -13.906 -1.141 1 91.31 127 ASN B N 1
ATOM 2423 C CA . ASN B 1 127 ? -26.359 -13.227 -1.816 1 91.31 127 ASN B CA 1
ATOM 2424 C C . ASN B 1 127 ? -25.859 -12.031 -2.631 1 91.31 127 ASN B C 1
ATOM 2426 O O . ASN B 1 127 ? -24.859 -11.398 -2.268 1 91.31 127 ASN B O 1
ATOM 2430 N N . PHE B 1 128 ? -26.672 -11.812 -3.65 1 95.31 128 PHE B N 1
ATOM 2431 C CA . PHE B 1 128 ? -26.281 -10.711 -4.531 1 95.31 128 PHE B CA 1
ATOM 2432 C C . PHE B 1 128 ? -26.484 -9.375 -3.838 1 95.31 128 PHE B C 1
ATOM 2434 O O . PHE B 1 128 ? -27.531 -9.125 -3.238 1 95.31 128 PHE B O 1
ATOM 2441 N N . ASP B 1 129 ? -25.484 -8.641 -3.818 1 95.75 129 ASP B N 1
ATOM 2442 C CA . ASP B 1 129 ? -25.5 -7.266 -3.322 1 95.75 129 ASP B CA 1
ATOM 2443 C C . ASP B 1 129 ? -24.938 -6.301 -4.359 1 95.75 129 ASP B C 1
ATOM 2445 O O . ASP B 1 129 ? -23.75 -6.375 -4.703 1 95.75 129 ASP B O 1
ATOM 2449 N N . HIS B 1 130 ? -25.703 -5.32 -4.762 1 94.69 130 HIS B N 1
ATOM 2450 C CA . HIS B 1 130 ? -25.344 -4.402 -5.836 1 94.69 130 HIS B CA 1
ATOM 2451 C C . HIS B 1 130 ? -24.141 -3.545 -5.445 1 94.69 130 HIS B C 1
ATOM 2453 O O . HIS B 1 130 ? -23.484 -2.961 -6.309 1 94.69 130 HIS B O 1
ATOM 2459 N N . ASN B 1 131 ? -23.891 -3.428 -4.18 1 95.94 131 ASN B N 1
ATOM 2460 C CA . ASN B 1 131 ? -22.766 -2.621 -3.715 1 95.94 131 ASN B CA 1
ATOM 2461 C C . ASN B 1 131 ? -21.453 -3.408 -3.744 1 95.94 131 ASN B C 1
ATOM 2463 O O . ASN B 1 131 ? -20.375 -2.82 -3.729 1 95.94 131 ASN B O 1
ATOM 2467 N N . LEU B 1 132 ? -21.562 -4.711 -3.779 1 97.06 132 LEU B N 1
ATOM 2468 C CA . LEU B 1 132 ? -20.391 -5.551 -3.633 1 97.06 132 LEU B CA 1
ATOM 2469 C C . LEU B 1 132 ? -20.172 -6.406 -4.875 1 97.06 132 LEU B C 1
ATOM 2471 O O . LEU B 1 132 ? -19.078 -6.941 -5.082 1 97.06 132 LEU B O 1
ATOM 2475 N N . HIS B 1 133 ? -21.234 -6.469 -5.672 1 97.75 133 HIS B N 1
ATOM 2476 C CA . HIS B 1 133 ? -21.188 -7.395 -6.797 1 97.75 133 HIS B CA 1
ATOM 2477 C C . HIS B 1 133 ? -21.594 -6.711 -8.102 1 97.75 133 HIS B C 1
ATOM 2479 O O . HIS B 1 133 ? -22.328 -5.727 -8.078 1 97.75 133 HIS B O 1
ATOM 2485 N N . MET B 1 134 ? -21.031 -7.164 -9.133 1 97.19 134 MET B N 1
ATOM 2486 C CA . MET B 1 134 ? -21.422 -6.785 -10.484 1 97.19 134 MET B CA 1
ATOM 2487 C C . MET B 1 134 ? -21.984 -7.98 -11.25 1 97.19 134 MET B C 1
ATOM 2489 O O . MET B 1 134 ? -21.266 -8.961 -11.477 1 97.19 134 MET B O 1
ATOM 2493 N N . ALA B 1 135 ? -23.188 -7.906 -11.688 1 96.25 135 ALA B N 1
ATOM 2494 C CA . ALA B 1 135 ? -23.812 -9 -12.438 1 96.25 135 ALA B CA 1
ATOM 2495 C C . ALA B 1 135 ? -23.406 -8.953 -13.906 1 96.25 135 ALA B C 1
ATOM 2497 O O . ALA B 1 135 ? -23.75 -8.008 -14.625 1 96.25 135 ALA B O 1
ATOM 2498 N N . VAL B 1 136 ? -22.766 -9.898 -14.375 1 95.81 136 VAL B N 1
ATOM 2499 C CA . VAL B 1 136 ? -22.281 -9.914 -15.75 1 95.81 136 VAL B CA 1
ATOM 2500 C C . VAL B 1 136 ? -23.234 -10.734 -16.625 1 95.81 136 VAL B C 1
ATOM 2502 O O . VAL B 1 136 ? -23.312 -10.523 -17.828 1 95.81 136 VAL B O 1
ATOM 2505 N N . GLN B 1 137 ? -23.906 -11.727 -15.984 1 94.75 137 GLN B N 1
ATOM 2506 C CA . GLN B 1 137 ? -24.875 -12.578 -16.656 1 94.75 137 GLN B CA 1
ATOM 2507 C C . GLN B 1 137 ? -26 -12.992 -15.703 1 94.75 137 GLN B C 1
ATOM 2509 O O . GLN B 1 137 ? -25.797 -13.047 -14.492 1 94.75 137 GLN B O 1
ATOM 2514 N N . THR B 1 138 ? -27.188 -13.266 -16.281 1 94.06 138 THR B N 1
ATOM 2515 C CA . THR B 1 138 ? -28.312 -13.703 -15.477 1 94.06 138 THR B CA 1
ATOM 2516 C C . THR B 1 138 ? -28.859 -15.031 -15.984 1 94.06 138 THR B C 1
ATOM 2518 O O . THR B 1 138 ? -28.891 -15.273 -17.203 1 94.06 138 THR B O 1
ATOM 2521 N N . LEU B 1 139 ? -29.078 -15.852 -15.016 1 94.19 139 LEU B N 1
ATOM 2522 C CA . LEU B 1 139 ? -29.734 -17.125 -15.312 1 94.19 139 LEU B CA 1
ATOM 2523 C C . LEU B 1 139 ? -31.156 -17.156 -14.773 1 94.19 139 LEU B C 1
ATOM 2525 O O . LEU B 1 139 ? -31.453 -16.5 -13.766 1 94.19 139 LEU B O 1
ATOM 2529 N N . PRO B 1 140 ? -32 -17.844 -15.531 1 92.94 140 PRO B N 1
ATOM 2530 C CA . PRO B 1 140 ? -33.375 -17.922 -15.008 1 92.94 140 PRO B CA 1
ATOM 2531 C C . PRO B 1 140 ? -33.438 -18.641 -13.664 1 92.94 140 PRO B C 1
ATOM 2533 O O . PRO B 1 140 ? -32.812 -19.688 -13.477 1 92.94 140 PRO B O 1
ATOM 2536 N N . ALA B 1 141 ? -34.188 -18.062 -12.695 1 89.69 141 ALA B N 1
ATOM 2537 C CA . ALA B 1 141 ? -34.375 -18.672 -11.375 1 89.69 141 ALA B CA 1
ATOM 2538 C C . ALA B 1 141 ? -35.312 -19.859 -11.453 1 89.69 141 ALA B C 1
ATOM 2540 O O . ALA B 1 141 ? -36.188 -19.938 -12.336 1 89.69 141 ALA B O 1
ATOM 2541 N N . ASP B 1 142 ? -34.969 -20.906 -10.75 1 88.38 142 ASP B N 1
ATOM 2542 C CA . ASP B 1 142 ? -35.875 -22.062 -10.633 1 88.38 142 ASP B CA 1
ATOM 2543 C C . ASP B 1 142 ? -36.125 -22.422 -9.164 1 88.38 142 ASP B C 1
ATOM 2545 O O . ASP B 1 142 ? -35.781 -21.656 -8.266 1 88.38 142 ASP B O 1
ATOM 2549 N N . ASP B 1 143 ? -36.875 -23.422 -8.844 1 87.88 143 ASP B N 1
ATOM 2550 C CA . ASP B 1 143 ? -37.281 -23.797 -7.488 1 87.88 143 ASP B CA 1
ATOM 2551 C C . ASP B 1 143 ? -36.062 -24.016 -6.598 1 87.88 143 ASP B C 1
ATOM 2553 O O . ASP B 1 143 ? -36.094 -23.734 -5.398 1 87.88 143 ASP B O 1
ATOM 2557 N N . GLU B 1 144 ? -34.906 -24.344 -7.102 1 90.62 144 GLU B N 1
ATOM 2558 C CA . GLU B 1 144 ? -33.688 -24.656 -6.336 1 90.62 144 GLU B CA 1
ATOM 2559 C C . GLU B 1 144 ? -32.75 -23.469 -6.297 1 90.62 144 GLU B C 1
ATOM 2561 O O . GLU B 1 144 ? -31.844 -23.406 -5.457 1 90.62 144 GLU B O 1
ATOM 2566 N N . HIS B 1 145 ? -33.094 -22.531 -7.211 1 88.06 145 HIS B N 1
ATOM 2567 C CA . HIS B 1 145 ? -32.219 -21.359 -7.332 1 88.06 145 HIS B CA 1
ATOM 2568 C C . HIS B 1 145 ? -33.031 -20.062 -7.258 1 88.06 145 HIS B C 1
ATOM 2570 O O . HIS B 1 145 ? -33.469 -19.531 -8.289 1 88.06 145 HIS B O 1
ATOM 2576 N N . PRO B 1 146 ? -33.125 -19.594 -5.992 1 87.62 146 PRO B N 1
ATOM 2577 C CA . PRO B 1 146 ? -33.938 -18.391 -5.812 1 87.62 146 PRO B CA 1
ATOM 2578 C C . PRO B 1 146 ? -33.375 -17.172 -6.527 1 87.62 146 PRO B C 1
ATOM 2580 O O . PRO B 1 146 ? -32.188 -17.094 -6.781 1 87.62 146 PRO B O 1
ATOM 2583 N N . ALA B 1 147 ? -34.188 -16.25 -6.742 1 88 147 ALA B N 1
ATOM 2584 C CA . ALA B 1 147 ? -33.812 -14.984 -7.344 1 88 147 ALA B CA 1
ATOM 2585 C C . ALA B 1 147 ? -32.812 -14.242 -6.469 1 88 147 ALA B C 1
ATOM 2587 O O . ALA B 1 147 ? -32.875 -14.312 -5.238 1 88 147 ALA B O 1
ATOM 2588 N N . ASP B 1 148 ? -31.875 -13.68 -7.086 1 88.88 148 ASP B N 1
ATOM 2589 C CA . ASP B 1 148 ? -30.875 -12.836 -6.453 1 88.88 148 ASP B CA 1
ATOM 2590 C C . ASP B 1 148 ? -29.812 -13.672 -5.738 1 88.88 148 ASP B C 1
ATOM 2592 O O . ASP B 1 148 ? -29.125 -13.188 -4.844 1 88.88 148 ASP B O 1
ATOM 2596 N N . SER B 1 149 ? -29.781 -14.891 -6.086 1 92.06 149 SER B N 1
ATOM 2597 C CA . SER B 1 149 ? -28.688 -15.727 -5.602 1 92.06 149 SER B CA 1
ATOM 2598 C C . SER B 1 149 ? -27.562 -15.812 -6.621 1 92.06 149 SER B C 1
ATOM 2600 O O . SER B 1 149 ? -27.781 -15.617 -7.82 1 92.06 149 SER B O 1
ATOM 2602 N N . ILE B 1 150 ? -26.422 -16.031 -6.152 1 94.81 150 ILE B N 1
ATOM 2603 C CA . ILE B 1 150 ? -25.25 -16.047 -7.023 1 94.81 150 ILE B CA 1
ATOM 2604 C C . ILE B 1 150 ? -25.031 -17.453 -7.562 1 94.81 150 ILE B C 1
ATOM 2606 O O . ILE B 1 150 ? -24.875 -18.406 -6.793 1 94.81 150 ILE B O 1
ATOM 2610 N N . ALA B 1 151 ? -25.047 -17.594 -8.844 1 93.75 151 ALA B N 1
ATOM 2611 C CA . ALA B 1 151 ? -24.875 -18.891 -9.508 1 93.75 151 ALA B CA 1
ATOM 2612 C C . ALA B 1 151 ? -23.391 -19.25 -9.633 1 93.75 151 ALA B C 1
ATOM 2614 O O . ALA B 1 151 ? -23.016 -20.391 -9.383 1 93.75 151 ALA B O 1
ATOM 2615 N N . GLN B 1 152 ? -22.625 -18.266 -10.016 1 94.19 152 GLN B N 1
ATOM 2616 C CA . GLN B 1 152 ? -21.203 -18.484 -10.25 1 94.19 152 GLN B CA 1
ATOM 2617 C C . GLN B 1 152 ? -20.422 -17.188 -10.07 1 94.19 152 GLN B C 1
ATOM 2619 O O . GLN B 1 152 ? -20.906 -16.109 -10.414 1 94.19 152 GLN B O 1
ATOM 2624 N N . VAL B 1 153 ? -19.234 -17.375 -9.57 1 95.56 153 VAL B N 1
ATOM 2625 C CA . VAL B 1 153 ? -18.328 -16.234 -9.43 1 95.56 153 VAL B CA 1
ATOM 2626 C C . VAL B 1 153 ? -17.266 -16.281 -10.523 1 95.56 153 VAL B C 1
ATOM 2628 O O . VAL B 1 153 ? -16.469 -17.234 -10.586 1 95.56 153 VAL B O 1
ATOM 2631 N N . PHE B 1 154 ? -17.219 -15.273 -11.391 1 93.38 154 PHE B N 1
ATOM 2632 C CA . PHE B 1 154 ? -16.219 -15.18 -12.453 1 93.38 154 PHE B CA 1
ATOM 2633 C C . PHE B 1 154 ? -14.93 -14.562 -11.93 1 93.38 154 PHE B C 1
ATOM 2635 O O . PHE B 1 154 ? -13.836 -14.953 -12.352 1 93.38 154 PHE B O 1
ATOM 2642 N N . GLN B 1 155 ? -15.117 -13.562 -11.102 1 95.25 155 GLN B N 1
ATOM 2643 C CA . GLN B 1 155 ? -14.008 -12.852 -10.477 1 95.25 155 GLN B CA 1
ATOM 2644 C C . GLN B 1 155 ? -14.344 -12.445 -9.047 1 95.25 155 GLN B C 1
ATOM 2646 O O . GLN B 1 155 ? -15.383 -11.812 -8.805 1 95.25 155 GLN B O 1
ATOM 2651 N N . LYS B 1 156 ? -13.461 -12.859 -8.195 1 96.81 156 LYS B N 1
ATOM 2652 C CA . LYS B 1 156 ? -13.703 -12.523 -6.793 1 96.81 156 LYS B CA 1
ATOM 2653 C C . LYS B 1 156 ? -13.539 -11.023 -6.551 1 96.81 156 LYS B C 1
ATOM 2655 O O . LYS B 1 156 ? -12.742 -10.367 -7.215 1 96.81 156 LYS B O 1
ATOM 2660 N N . GLY B 1 157 ? -14.344 -10.5 -5.609 1 97.94 157 GLY B N 1
ATOM 2661 C CA . GLY B 1 157 ? -14.227 -9.125 -5.16 1 97.94 157 GLY B CA 1
ATOM 2662 C C . GLY B 1 157 ? -13.484 -8.984 -3.842 1 97.94 157 GLY B C 1
ATOM 2663 O O . GLY B 1 157 ? -13.383 -9.945 -3.076 1 97.94 157 GLY B O 1
ATOM 2664 N N . TYR B 1 158 ? -12.961 -7.797 -3.682 1 98.62 158 TYR B N 1
ATOM 2665 C CA . TYR B 1 158 ? -12.188 -7.555 -2.469 1 98.62 158 TYR B CA 1
ATOM 2666 C C . TYR B 1 158 ? -12.516 -6.188 -1.881 1 98.62 158 TYR B C 1
ATOM 2668 O O . TYR B 1 158 ? -12.867 -5.258 -2.611 1 98.62 158 TYR B O 1
ATOM 2676 N N . LYS B 1 159 ? -12.391 -6.137 -0.616 1 98.19 159 LYS B N 1
ATOM 2677 C CA . LYS B 1 159 ? -12.555 -4.871 0.093 1 98.19 159 LYS B CA 1
ATOM 2678 C C . LYS B 1 159 ? -11.422 -4.652 1.095 1 98.19 159 LYS B C 1
ATOM 2680 O O . LYS B 1 159 ? -10.828 -5.613 1.587 1 98.19 159 LYS B O 1
ATOM 2685 N N . LEU B 1 160 ? -11.086 -3.439 1.285 1 98.25 160 LEU B N 1
ATOM 2686 C CA . LEU B 1 160 ? -10.148 -3.01 2.311 1 98.25 160 LEU B CA 1
ATOM 2687 C C . LEU B 1 160 ? -10.852 -2.227 3.41 1 98.25 160 LEU B C 1
ATOM 2689 O O . LEU B 1 160 ? -11.227 -1.069 3.211 1 98.25 160 LEU B O 1
ATOM 2693 N N . HIS B 1 161 ? -11.039 -2.844 4.52 1 96.69 161 HIS B N 1
ATOM 2694 C CA . HIS B 1 161 ? -11.859 -2.266 5.574 1 96.69 161 HIS B CA 1
ATOM 2695 C C . HIS B 1 161 ? -13.25 -1.91 5.055 1 96.69 161 HIS B C 1
ATOM 2697 O O . HIS B 1 161 ? -13.992 -2.785 4.602 1 96.69 161 HIS B O 1
ATOM 2703 N N . GLU B 1 162 ? -13.516 -0.658 4.973 1 95.19 162 GLU B N 1
ATOM 2704 C CA . GLU B 1 162 ? -14.852 -0.252 4.551 1 95.19 162 GLU B CA 1
ATOM 2705 C C . GLU B 1 162 ? -14.875 0.142 3.076 1 95.19 162 GLU B C 1
ATOM 2707 O O . GLU B 1 162 ? -15.938 0.373 2.504 1 95.19 162 GLU B O 1
ATOM 2712 N N . ARG B 1 163 ? -13.805 0.096 2.457 1 96.25 163 ARG B N 1
ATOM 2713 C CA . ARG B 1 163 ? -13.727 0.54 1.068 1 96.25 163 ARG B CA 1
ATOM 2714 C C . ARG B 1 163 ? -13.664 -0.649 0.116 1 96.25 163 ARG B C 1
ATOM 2716 O O . ARG B 1 163 ? -12.906 -1.592 0.338 1 96.25 163 ARG B O 1
ATOM 2723 N N . LEU B 1 164 ? -14.523 -0.537 -0.879 1 97.81 164 LEU B N 1
ATOM 2724 C CA . LEU B 1 164 ? -14.523 -1.567 -1.912 1 97.81 164 LEU B CA 1
ATOM 2725 C C . LEU B 1 164 ? -13.367 -1.363 -2.887 1 97.81 164 LEU B C 1
ATOM 2727 O O . LEU B 1 164 ? -13.203 -0.272 -3.434 1 97.81 164 LEU B O 1
ATOM 2731 N N . LEU B 1 165 ? -12.547 -2.352 -3.062 1 97.94 165 LEU B N 1
ATOM 2732 C CA . LEU B 1 165 ? -11.453 -2.297 -4.02 1 97.94 165 LEU B CA 1
ATOM 2733 C C . LEU B 1 165 ? -11.922 -2.693 -5.414 1 97.94 165 LEU B C 1
ATOM 2735 O O . LEU B 1 165 ? -11.531 -2.078 -6.41 1 97.94 165 LEU B O 1
ATOM 2739 N N . ARG B 1 166 ? -12.648 -3.748 -5.457 1 97.31 166 ARG B N 1
ATOM 2740 C CA . ARG B 1 166 ? -13.211 -4.297 -6.688 1 97.31 166 ARG B CA 1
ATOM 2741 C C . ARG B 1 166 ? -14.43 -5.16 -6.395 1 97.31 166 ARG B C 1
ATOM 2743 O O . ARG B 1 166 ? -14.391 -6.023 -5.512 1 97.31 166 ARG B O 1
ATOM 2750 N N . PRO B 1 167 ? -15.492 -4.891 -7.078 1 97.75 167 PRO B N 1
ATOM 2751 C CA . PRO B 1 167 ? -16.641 -5.77 -6.887 1 97.75 167 PRO B CA 1
ATOM 2752 C C . PRO B 1 167 ? -16.422 -7.172 -7.449 1 97.75 167 PRO B C 1
ATOM 2754 O O . PRO B 1 167 ? -15.578 -7.359 -8.328 1 97.75 167 PRO B O 1
ATOM 2757 N N . ALA B 1 168 ? -17.141 -8.125 -6.883 1 98.12 168 ALA B N 1
ATOM 2758 C CA . ALA B 1 168 ? -17.109 -9.469 -7.453 1 98.12 168 ALA B CA 1
ATOM 2759 C C . ALA B 1 168 ? -17.953 -9.539 -8.727 1 98.12 168 ALA B C 1
ATOM 2761 O O . ALA B 1 168 ? -19.047 -9 -8.781 1 98.12 168 ALA B O 1
ATOM 2762 N N . MET B 1 169 ? -17.359 -10.055 -9.734 1 97.25 169 MET B N 1
ATOM 2763 C CA . MET B 1 169 ? -18.125 -10.32 -10.953 1 97.25 169 MET B CA 1
ATOM 2764 C C . MET B 1 169 ? -18.812 -11.68 -10.867 1 97.25 169 MET B C 1
ATOM 2766 O O . MET B 1 169 ? -18.156 -12.711 -10.766 1 97.25 169 MET B O 1
ATOM 2770 N N . VAL B 1 170 ? -20.219 -11.602 -10.992 1 97.25 170 VAL B N 1
ATOM 2771 C CA . VAL B 1 170 ? -20.938 -12.828 -10.688 1 97.25 170 VAL B CA 1
ATOM 2772 C C . VAL B 1 170 ? -22.062 -13.023 -11.703 1 97.25 170 VAL B C 1
ATOM 2774 O O . VAL B 1 170 ? -22.438 -12.094 -12.422 1 97.25 170 VAL B O 1
ATOM 2777 N N . VAL B 1 171 ? -22.422 -14.328 -11.781 1 96.19 171 VAL B N 1
ATOM 2778 C CA . VAL B 1 171 ? -23.656 -14.703 -12.477 1 96.19 171 VAL B CA 1
ATOM 2779 C C . VAL B 1 171 ? -24.797 -14.859 -11.477 1 96.19 171 VAL B C 1
ATOM 2781 O O . VAL B 1 171 ? -24.641 -15.531 -10.453 1 96.19 171 VAL B O 1
ATOM 2784 N N . VAL B 1 172 ? -25.906 -14.227 -11.797 1 95.56 172 VAL B N 1
ATOM 2785 C CA . VAL B 1 172 ? -26.984 -14.195 -10.812 1 95.56 172 VAL B CA 1
ATOM 2786 C C . VAL B 1 172 ? -28.219 -14.875 -11.391 1 95.56 172 VAL B C 1
ATOM 2788 O O . VAL B 1 172 ? -28.469 -14.82 -12.594 1 95.56 172 VAL B O 1
ATOM 2791 N N . TYR B 1 173 ? -28.969 -15.531 -10.453 1 93.56 173 TYR B N 1
ATOM 2792 C CA . TYR B 1 173 ? -30.297 -16.016 -10.828 1 93.56 173 TYR B CA 1
ATOM 2793 C C . TYR B 1 173 ? -31.328 -14.914 -10.727 1 93.56 173 TYR B C 1
ATOM 2795 O O . TYR B 1 173 ? -31.297 -14.109 -9.797 1 93.56 173 TYR B O 1
ATOM 2803 N N . ASN B 1 174 ? -32.094 -14.812 -11.703 1 88.62 174 ASN B N 1
ATOM 2804 C CA . ASN B 1 174 ? -33.188 -13.852 -11.695 1 88.62 174 ASN B CA 1
ATOM 2805 C C . ASN B 1 174 ? -34.469 -14.469 -12.234 1 88.62 174 ASN B C 1
ATOM 2807 O O . ASN B 1 174 ? -34.438 -15.328 -13.117 1 88.62 174 ASN B O 1
#

Secondary structure (DSSP, 8-state):
-------------------------------HHHHHHHHHHHHHHHHHHHHHHHHHHHHHHHHHHHHHHHTTTHHHHHHHHHHHHHHHHHHTSTT--HHHHHHHHHHHHHHHHHHHHTTEEEPP-SB--TTTEEEEEEE--BTTB-TTBEEEEEE--EEETTEEEEPEEEEEE-/-------------------------------HHHHHHHHHHHHHHHHHHHHHHHHHHHHHHHHHHHHHHHTTTHHHHHHHHHHHHHHHHHHHSTT--HHHHHHHHHHHHHHHHHHHHTTEEEPP-SB--TTTEEEEEEE--BTTB-TTBEEEEEE--EEETTEEEEPEEEEEE-